Protein AF-Q2SSH0-F1 (afdb_monomer_lite)

Structure (mmCIF, N/CA/C/O backbone):
data_AF-Q2SSH0-F1
#
_entry.id   AF-Q2SSH0-F1
#
loop_
_atom_site.group_PDB
_atom_site.id
_atom_site.type_symbol
_atom_site.label_atom_id
_atom_site.label_alt_id
_atom_site.label_comp_id
_atom_site.label_asym_id
_atom_site.label_entity_id
_atom_site.label_seq_id
_atom_site.pdbx_PDB_ins_code
_atom_site.Cartn_x
_atom_site.Cartn_y
_atom_site.Cartn_z
_atom_site.occupancy
_atom_site.B_iso_or_equiv
_atom_site.auth_seq_id
_atom_site.auth_comp_id
_atom_site.auth_asym_id
_atom_site.auth_atom_id
_atom_site.pdbx_PDB_model_num
ATOM 1 N N . MET A 1 1 ? -18.587 -20.833 45.017 1.00 38.78 1 MET A N 1
ATOM 2 C CA . MET A 1 1 ? -18.597 -20.842 46.497 1.00 38.78 1 MET A CA 1
ATOM 3 C C . MET A 1 1 ? -19.718 -19.930 46.949 1.00 38.78 1 MET A C 1
ATOM 5 O O . MET A 1 1 ? -19.523 -18.734 47.099 1.00 38.78 1 MET A O 1
ATOM 9 N N . ASP A 1 2 ? -20.909 -20.505 47.049 1.00 40.31 2 ASP A N 1
ATOM 10 C CA . ASP A 1 2 ? -22.181 -19.783 47.043 1.00 40.31 2 ASP A CA 1
ATOM 11 C C . ASP A 1 2 ? -22.875 -19.931 48.405 1.00 40.31 2 ASP A C 1
ATOM 13 O O . ASP A 1 2 ? -23.950 -20.500 48.536 1.00 40.31 2 ASP A O 1
ATOM 17 N N . LYS A 1 3 ? -22.176 -19.518 49.471 1.00 41.00 3 LYS A N 1
ATOM 18 C CA . LYS A 1 3 ? -22.684 -19.593 50.856 1.00 41.00 3 LYS A CA 1
ATOM 19 C C . LYS A 1 3 ? -23.309 -18.280 51.342 1.00 41.00 3 LYS A C 1
ATOM 21 O O . LYS A 1 3 ? -23.768 -18.202 52.475 1.00 41.00 3 LYS A O 1
ATOM 26 N N . THR A 1 4 ? -23.331 -17.242 50.507 1.00 43.56 4 THR A N 1
ATOM 27 C CA . THR A 1 4 ? -23.873 -15.919 50.861 1.00 43.56 4 THR A CA 1
ATOM 28 C C . THR A 1 4 ? -25.323 -15.726 50.415 1.00 43.56 4 THR A C 1
ATOM 30 O O . THR A 1 4 ? -26.016 -14.893 50.997 1.00 43.56 4 THR A O 1
ATOM 33 N N . ALA A 1 5 ? -25.809 -16.518 49.451 1.00 43.25 5 ALA A N 1
ATOM 34 C CA . ALA A 1 5 ? -27.192 -16.459 48.977 1.00 43.25 5 ALA A CA 1
ATOM 35 C C . ALA A 1 5 ? -28.209 -17.003 50.003 1.00 43.25 5 ALA A C 1
ATOM 37 O O . ALA A 1 5 ? -29.317 -16.477 50.103 1.00 43.25 5 ALA A O 1
ATOM 38 N N . ASP A 1 6 ? -27.818 -17.977 50.833 1.00 43.16 6 ASP A N 1
ATOM 39 C CA . ASP A 1 6 ? -28.722 -18.602 51.813 1.00 43.16 6 ASP A CA 1
ATOM 40 C C . ASP A 1 6 ? -28.878 -17.815 53.125 1.00 43.16 6 ASP A C 1
ATOM 42 O O . ASP A 1 6 ? -29.886 -17.948 53.819 1.00 43.16 6 ASP A O 1
ATOM 46 N N . TYR A 1 7 ? -27.932 -16.936 53.469 1.00 41.78 7 TYR A N 1
ATOM 47 C CA . TYR A 1 7 ? -27.934 -16.268 54.779 1.00 41.78 7 TYR A CA 1
ATOM 48 C C . TYR A 1 7 ? -28.867 -15.044 54.859 1.00 41.78 7 TYR A C 1
ATOM 50 O O . TYR A 1 7 ? -29.231 -14.598 55.948 1.00 41.78 7 TYR A O 1
ATOM 58 N N . VAL A 1 8 ? -29.273 -14.476 53.718 1.00 45.38 8 VAL A N 1
ATOM 59 C CA . VAL A 1 8 ? -29.945 -13.159 53.674 1.00 45.38 8 VAL A CA 1
ATOM 60 C C . VAL A 1 8 ? -31.473 -13.265 53.572 1.00 45.38 8 VAL A C 1
ATOM 62 O O . VAL A 1 8 ? -32.184 -12.320 53.917 1.00 45.38 8 VAL A O 1
ATOM 65 N N . ASN A 1 9 ? -32.014 -14.431 53.206 1.00 46.53 9 ASN A N 1
ATOM 66 C CA . ASN A 1 9 ? -33.458 -14.609 53.014 1.00 46.53 9 ASN A CA 1
ATOM 67 C C . ASN A 1 9 ? -34.266 -14.862 54.300 1.00 46.53 9 ASN A C 1
ATOM 69 O O . ASN A 1 9 ? -35.495 -14.851 54.250 1.00 46.53 9 ASN A O 1
ATOM 73 N N . GLN A 1 10 ? -33.635 -15.046 55.464 1.00 49.44 10 GLN A N 1
ATOM 74 C CA . GLN A 1 10 ? -34.352 -15.552 56.647 1.00 49.44 10 GLN A CA 1
ATOM 75 C C . GLN A 1 10 ? -34.579 -14.548 57.787 1.00 49.44 10 GLN A C 1
ATOM 77 O O . GLN A 1 10 ? -35.357 -14.832 58.698 1.00 49.44 10 GLN A O 1
ATOM 82 N N . ILE A 1 11 ? -33.972 -13.359 57.772 1.00 49.28 11 ILE A N 1
ATOM 83 C CA . ILE A 1 11 ? -33.859 -12.556 59.007 1.00 49.28 11 ILE A CA 1
ATOM 84 C C . ILE A 1 11 ? -34.987 -11.513 59.225 1.00 49.28 11 ILE A C 1
ATOM 86 O O . ILE A 1 11 ? -35.385 -11.320 60.376 1.00 49.28 11 ILE A O 1
ATOM 90 N N . PRO A 1 12 ? -35.599 -10.866 58.206 1.00 53.53 12 PRO A N 1
ATOM 91 C CA . PRO A 1 12 ? -36.718 -9.952 58.460 1.00 53.53 12 PRO A CA 1
ATOM 92 C C . PRO A 1 12 ? -38.086 -10.654 58.493 1.00 53.53 12 PRO A C 1
ATOM 94 O O . PRO A 1 12 ? -38.951 -10.248 59.267 1.00 53.53 12 PRO A O 1
ATOM 97 N N . TYR A 1 13 ? -38.289 -11.719 57.706 1.00 47.22 13 TYR A N 1
ATOM 98 C CA . TYR A 1 13 ? -39.583 -12.411 57.614 1.00 47.22 13 TYR A CA 1
ATOM 99 C C . TYR A 1 13 ? -39.880 -13.303 58.825 1.00 47.22 13 TYR A C 1
ATOM 101 O O . TYR A 1 13 ? -41.002 -13.274 59.331 1.00 47.22 13 TYR A O 1
ATOM 109 N N . SER A 1 14 ? -38.886 -14.024 59.353 1.00 50.66 14 SER A N 1
ATOM 110 C CA . SER A 1 14 ? -39.044 -14.866 60.552 1.00 50.66 14 SER A CA 1
ATOM 111 C C . SER A 1 14 ? -39.523 -14.056 61.763 1.00 50.66 14 SER A C 1
ATOM 113 O O . SER A 1 14 ? -40.505 -14.415 62.409 1.00 50.66 14 SER A O 1
ATOM 115 N N . LYS A 1 15 ? -38.927 -12.880 61.992 1.00 54.19 15 LYS A N 1
ATOM 116 C CA . LYS A 1 15 ? -39.282 -11.962 63.088 1.00 54.19 15 LYS A CA 1
ATOM 117 C C . LYS A 1 15 ? -40.680 -11.339 62.925 1.00 54.19 15 LYS A C 1
ATOM 119 O O . LYS A 1 15 ? -41.367 -11.031 63.905 1.00 54.19 15 LYS A O 1
ATOM 124 N N . ILE A 1 16 ? -41.139 -11.154 61.684 1.00 53.84 16 ILE A N 1
ATOM 125 C CA . ILE A 1 16 ? -42.512 -10.710 61.377 1.00 53.84 16 ILE A CA 1
ATOM 126 C C . ILE A 1 16 ? -43.515 -11.840 61.657 1.00 53.84 16 ILE A C 1
ATOM 128 O O . ILE A 1 16 ? -44.559 -11.593 62.263 1.00 53.84 16 ILE A O 1
ATOM 132 N N . ILE A 1 17 ? -43.184 -13.079 61.286 1.00 53.19 17 ILE A N 1
ATOM 133 C CA . ILE A 1 17 ? -44.018 -14.262 61.538 1.00 53.19 17 ILE A CA 1
ATOM 134 C C . ILE A 1 17 ? -44.150 -14.517 63.045 1.00 53.19 17 ILE A C 1
ATOM 136 O O . ILE A 1 17 ? -45.268 -14.679 63.536 1.00 53.19 17 ILE A O 1
ATOM 140 N N . GLU A 1 18 ? -43.054 -14.441 63.793 1.00 54.28 18 GLU A N 1
ATOM 141 C CA . GLU A 1 18 ? -43.023 -14.652 65.244 1.00 54.28 18 GLU A CA 1
ATOM 142 C C . GLU A 1 18 ? -43.862 -13.600 65.996 1.00 54.28 18 GLU A C 1
ATOM 144 O O . GLU A 1 18 ? -44.697 -13.926 66.843 1.00 54.28 18 GLU A O 1
ATOM 149 N N . THR A 1 19 ? -43.768 -12.324 65.598 1.00 57.97 19 THR A N 1
ATOM 150 C CA . THR A 1 19 ? -44.621 -11.262 66.168 1.00 57.97 19 THR A CA 1
ATOM 151 C C . THR A 1 19 ? -46.096 -11.386 65.766 1.00 57.97 19 THR A C 1
ATOM 153 O O . THR A 1 19 ? -46.970 -10.932 66.511 1.00 57.97 19 THR A O 1
ATOM 156 N N . SER A 1 20 ? -46.404 -12.034 64.637 1.00 56.44 20 SER A N 1
ATOM 157 C CA . SER A 1 20 ? -47.778 -12.386 64.248 1.00 56.44 20 SER A CA 1
ATOM 158 C C . SER A 1 20 ? -48.336 -13.565 65.060 1.00 56.44 20 SER A C 1
ATOM 160 O O . SER A 1 20 ? -49.528 -13.600 65.367 1.00 56.44 20 SER A O 1
ATOM 162 N N . GLN A 1 21 ? -47.487 -14.513 65.460 1.00 59.59 21 GLN A N 1
ATOM 163 C CA . GLN A 1 21 ? -47.873 -15.646 66.300 1.00 59.59 21 GLN A CA 1
ATOM 164 C C . GLN A 1 21 ? -48.127 -15.198 67.743 1.00 59.59 21 GLN A C 1
ATOM 166 O O . GLN A 1 21 ? -49.206 -15.458 68.273 1.00 59.59 21 GLN A O 1
ATOM 171 N N . GLN A 1 22 ? -47.232 -14.393 68.324 1.00 64.19 22 GLN A N 1
ATOM 172 C CA . GLN A 1 22 ? -47.439 -13.771 69.641 1.00 64.19 22 GLN A CA 1
ATOM 173 C C . GLN A 1 22 ? -48.713 -12.901 69.678 1.00 64.19 22 GLN A C 1
ATOM 175 O O . GLN A 1 22 ? -49.436 -12.850 70.675 1.00 64.19 22 GLN A O 1
ATOM 180 N N . ALA A 1 23 ? -49.042 -12.238 68.566 1.00 56.47 23 ALA A N 1
ATOM 181 C CA . ALA A 1 23 ? -50.295 -11.506 68.390 1.00 56.47 23 ALA A CA 1
ATOM 182 C C . ALA A 1 23 ? -51.530 -12.420 68.370 1.00 56.47 23 ALA A C 1
ATOM 184 O O . ALA A 1 23 ? -52.517 -12.148 69.060 1.00 56.47 23 ALA A O 1
ATOM 185 N N . LYS A 1 24 ? -51.476 -13.521 67.610 1.00 61.97 24 LYS A N 1
ATOM 186 C CA . LYS A 1 24 ? -52.535 -14.542 67.577 1.00 61.97 24 LYS A CA 1
ATOM 187 C C . LYS A 1 24 ? -52.775 -15.133 68.967 1.00 61.97 24 LYS A C 1
ATOM 189 O O . LYS A 1 24 ? -53.931 -15.321 69.348 1.00 61.97 24 LYS A O 1
ATOM 194 N N . GLU A 1 25 ? -51.724 -15.344 69.756 1.00 69.62 25 GLU A N 1
ATOM 195 C CA . GLU A 1 25 ? -51.837 -15.800 71.145 1.00 69.62 25 GLU A CA 1
ATOM 196 C C . GLU A 1 25 ? -52.501 -14.769 72.062 1.00 69.62 25 GLU A C 1
ATOM 198 O O . GLU A 1 25 ? -53.405 -15.124 72.823 1.00 69.62 25 GLU A O 1
ATOM 203 N N . ARG A 1 26 ? -52.149 -13.480 71.950 1.00 65.31 26 ARG A N 1
ATOM 204 C CA . ARG A 1 26 ? -52.832 -12.402 72.692 1.00 65.31 26 ARG A CA 1
ATOM 205 C C . ARG A 1 26 ? -54.318 -12.320 72.335 1.00 65.31 26 ARG A C 1
ATOM 207 O O . ARG A 1 26 ? -55.151 -12.184 73.230 1.00 65.31 26 ARG A O 1
ATOM 214 N N . ILE A 1 27 ? -54.676 -12.490 71.060 1.00 63.44 27 ILE A N 1
ATOM 215 C CA . ILE A 1 27 ? -56.080 -12.566 70.616 1.00 63.44 27 ILE A CA 1
ATOM 216 C C . ILE A 1 27 ? -56.767 -13.813 71.182 1.00 63.44 27 ILE A C 1
ATOM 218 O O . ILE A 1 27 ? -57.914 -13.730 71.618 1.00 63.44 27 ILE A O 1
ATOM 222 N N . LYS A 1 28 ? -56.090 -14.966 71.214 1.00 71.06 28 LYS A N 1
ATOM 223 C CA . LYS A 1 28 ? -56.621 -16.208 71.799 1.00 71.06 28 LYS A CA 1
ATOM 224 C C . LYS A 1 28 ? -56.883 -16.039 73.301 1.00 71.06 28 LYS A C 1
ATOM 226 O O . LYS A 1 28 ? -57.955 -16.419 73.774 1.00 71.06 28 LYS A O 1
ATOM 231 N N . LYS A 1 29 ? -55.967 -15.385 74.024 1.00 71.12 29 LYS A N 1
ATOM 232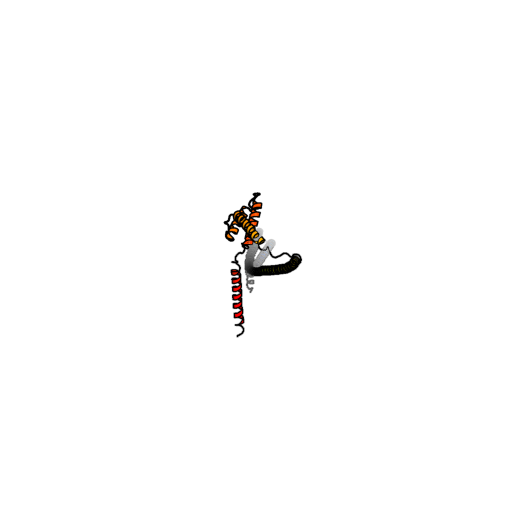 C CA . LYS A 1 29 ? -56.119 -15.023 75.443 1.00 71.12 29 LYS A CA 1
ATOM 233 C C . LYS A 1 29 ? -57.294 -14.064 75.656 1.00 71.12 29 LYS A C 1
ATOM 235 O O . LYS A 1 29 ? -58.122 -14.321 76.524 1.00 71.12 29 LYS A O 1
ATOM 240 N N . HIS A 1 30 ? -57.441 -13.041 74.812 1.00 64.69 30 HIS A N 1
ATOM 241 C CA . HIS A 1 30 ? -58.583 -12.119 74.866 1.00 64.69 30 HIS A CA 1
ATOM 242 C C . HIS A 1 30 ? -59.922 -12.765 74.482 1.00 64.69 30 HIS A C 1
ATOM 244 O O . HIS A 1 30 ? -60.953 -12.447 75.067 1.00 64.69 30 HIS A O 1
ATOM 250 N N . LYS A 1 31 ? -59.944 -13.708 73.531 1.00 68.25 31 LYS A N 1
ATOM 251 C CA . LYS A 1 31 ? -61.148 -14.502 73.231 1.00 68.25 31 LYS A CA 1
ATOM 252 C C . LYS A 1 31 ? -61.552 -15.357 74.432 1.00 68.25 31 LYS A C 1
ATOM 254 O O . LYS A 1 31 ? -62.743 -15.475 74.706 1.00 68.25 31 LYS A O 1
ATOM 259 N N . LYS A 1 32 ? -60.580 -15.925 75.158 1.00 73.06 32 LYS A N 1
ATOM 260 C CA . LYS A 1 32 ? -60.826 -16.690 76.389 1.00 73.06 32 LYS A CA 1
ATOM 261 C C . LYS A 1 32 ? -61.407 -15.803 77.492 1.00 73.06 32 LYS A C 1
ATOM 263 O O . LYS A 1 32 ? -62.420 -16.176 78.069 1.00 73.06 32 LYS A O 1
ATOM 268 N N . THR A 1 33 ? -60.837 -14.623 77.740 1.00 71.81 33 THR A N 1
ATOM 269 C CA . THR A 1 33 ? -61.397 -13.689 78.732 1.00 71.81 33 THR A CA 1
ATOM 270 C C . THR A 1 33 ? -62.785 -13.189 78.333 1.00 71.81 33 THR A C 1
ATOM 272 O O . THR A 1 33 ? -63.661 -13.129 79.185 1.00 71.81 33 THR A O 1
ATOM 275 N N . ASN A 1 34 ? -63.045 -12.943 77.046 1.00 73.00 34 ASN A N 1
ATOM 276 C CA . ASN A 1 34 ? -64.378 -12.555 76.572 1.00 73.00 34 ASN A CA 1
ATOM 277 C C . ASN A 1 34 ? -65.432 -13.660 76.778 1.00 73.00 34 ASN A C 1
ATOM 279 O O . ASN A 1 34 ? -66.569 -13.372 77.134 1.00 73.00 34 ASN A O 1
ATOM 283 N N . ARG A 1 35 ? -65.058 -14.938 76.603 1.00 73.88 35 ARG A N 1
ATOM 284 C CA . ARG A 1 35 ? -65.944 -16.067 76.939 1.00 73.88 35 ARG A CA 1
ATOM 285 C C . ARG A 1 35 ? -66.292 -16.087 78.428 1.00 73.88 35 ARG A C 1
ATOM 287 O O . ARG A 1 35 ? -67.446 -16.320 78.760 1.00 73.88 35 ARG A O 1
ATOM 294 N N . ILE A 1 36 ? -65.318 -15.807 79.296 1.00 75.81 36 ILE A N 1
ATOM 295 C CA . ILE A 1 36 ? -65.527 -15.735 80.750 1.00 75.81 36 ILE A CA 1
ATOM 296 C C . ILE A 1 36 ? -66.464 -14.571 81.100 1.00 75.81 36 ILE A C 1
ATOM 298 O O . ILE A 1 36 ? -67.420 -14.772 81.838 1.00 75.81 36 ILE A O 1
ATOM 302 N N . PHE A 1 37 ? -66.258 -13.383 80.525 1.00 72.81 37 PHE A N 1
ATOM 303 C CA . PHE A 1 37 ? -67.144 -12.233 80.749 1.00 72.81 37 PHE A CA 1
ATOM 304 C C . PHE A 1 37 ? -68.577 -12.482 80.264 1.00 72.81 37 PHE A C 1
ATOM 306 O O . PHE A 1 37 ? -69.519 -12.199 80.999 1.00 72.81 37 PHE A O 1
ATOM 313 N N . ASN A 1 38 ? -68.758 -13.064 79.074 1.00 75.44 38 ASN A N 1
ATOM 314 C CA . ASN A 1 38 ? -70.088 -13.430 78.578 1.00 75.44 38 ASN A CA 1
ATOM 315 C C . ASN A 1 38 ? -70.769 -14.475 79.475 1.00 75.44 38 ASN A C 1
ATOM 317 O O . ASN A 1 38 ? -71.975 -14.401 79.685 1.00 75.44 38 ASN A O 1
ATOM 321 N N . PHE A 1 39 ? -70.007 -15.424 80.025 1.00 79.31 39 PHE A N 1
ATOM 322 C CA . PHE A 1 39 ? -70.529 -16.405 80.974 1.00 79.31 39 PHE A CA 1
ATOM 323 C C . PHE A 1 39 ? -70.968 -15.748 82.290 1.00 79.31 39 PHE A C 1
ATOM 325 O O . PHE A 1 39 ? -72.072 -16.007 82.756 1.00 79.31 39 PHE A O 1
ATOM 332 N N . ILE A 1 40 ? -70.160 -14.840 82.849 1.00 78.19 40 ILE A N 1
ATOM 333 C CA . ILE A 1 40 ? -70.517 -14.069 84.053 1.00 78.19 40 ILE A CA 1
ATOM 334 C C . ILE A 1 40 ? -71.786 -13.242 83.812 1.00 78.19 40 ILE A C 1
ATOM 336 O O . ILE A 1 40 ? -72.677 -13.226 84.657 1.00 78.19 40 ILE A O 1
ATOM 340 N N . PHE A 1 41 ? -71.903 -12.599 82.648 1.00 76.75 41 PHE A N 1
ATOM 341 C CA . PHE A 1 41 ? -73.097 -11.842 82.272 1.00 76.75 41 PHE A CA 1
ATOM 342 C C . PHE A 1 41 ? -74.340 -12.742 82.152 1.00 76.75 41 PHE A C 1
ATOM 344 O O . PHE A 1 41 ? -75.408 -12.399 82.656 1.00 76.75 41 PHE A O 1
ATOM 351 N N . LEU A 1 42 ? -74.201 -13.931 81.557 1.00 81.88 42 LEU A N 1
ATOM 352 C CA . LEU A 1 42 ? -75.282 -14.916 81.457 1.00 81.88 42 LEU A CA 1
ATOM 353 C C . LEU A 1 42 ? -75.729 -15.414 82.842 1.00 81.88 42 LEU A C 1
ATOM 355 O O . LEU A 1 42 ? -76.920 -15.479 83.123 1.00 81.88 42 LEU A O 1
ATOM 359 N N . VAL A 1 43 ? -74.792 -15.703 83.745 1.00 80.44 43 VAL A N 1
ATOM 360 C CA . VAL A 1 43 ? -75.123 -16.103 85.122 1.00 80.44 43 VAL A CA 1
ATOM 361 C C . VAL A 1 43 ? -75.790 -14.952 85.881 1.00 80.44 43 VAL A C 1
ATOM 363 O O . VAL A 1 43 ? -76.798 -15.165 86.549 1.00 80.44 43 VAL A O 1
ATOM 366 N N . SER A 1 44 ? -75.287 -13.723 85.743 1.00 76.69 44 SER A N 1
ATOM 367 C CA . SER A 1 44 ? -75.872 -12.538 86.382 1.00 76.69 44 SER A CA 1
ATOM 368 C C . SER A 1 44 ? -77.304 -12.271 85.909 1.00 76.69 44 SER A C 1
ATOM 370 O O . SER A 1 44 ? -78.171 -11.989 86.734 1.00 76.69 44 SER A O 1
ATOM 372 N N . THR A 1 45 ? -77.576 -12.423 84.610 1.00 79.56 45 THR A N 1
ATOM 373 C CA . THR A 1 45 ? -78.932 -12.284 84.053 1.00 79.56 45 THR A CA 1
ATOM 374 C C . THR A 1 45 ? -79.866 -13.402 84.521 1.00 79.56 45 THR A C 1
ATOM 376 O O . THR A 1 45 ? -81.002 -13.114 84.885 1.00 79.56 45 THR A O 1
ATOM 379 N N . LEU A 1 46 ? -79.398 -14.651 84.620 1.00 83.56 46 LEU A N 1
ATOM 380 C CA . LEU A 1 46 ? -80.187 -15.759 85.179 1.00 83.56 46 LEU A CA 1
ATOM 381 C C . LEU A 1 46 ? -80.530 -15.563 86.663 1.00 83.56 46 LEU A C 1
ATOM 383 O O . LEU A 1 46 ? -81.676 -15.775 87.060 1.00 83.56 46 LEU A O 1
ATOM 387 N N . VAL A 1 47 ? -79.566 -15.129 87.483 1.00 81.75 47 VAL A N 1
ATOM 388 C CA . VAL A 1 47 ? -79.798 -14.810 88.906 1.00 81.75 47 VAL A CA 1
ATOM 389 C C . VAL A 1 47 ? -80.826 -13.690 89.041 1.00 81.75 47 VAL A C 1
ATOM 391 O O . VAL A 1 47 ? -81.702 -13.750 89.900 1.00 81.75 47 VAL A O 1
ATOM 394 N N . TYR A 1 48 ? -80.760 -12.694 88.163 1.00 76.50 48 TYR A N 1
ATOM 395 C CA . TYR A 1 48 ? -81.709 -11.592 88.138 1.00 76.50 48 TYR A CA 1
ATOM 396 C C . TYR A 1 48 ? -83.129 -12.037 87.747 1.00 76.50 48 TYR A C 1
ATOM 398 O O . TYR A 1 48 ? -84.089 -11.700 88.437 1.00 76.50 48 TYR A O 1
ATOM 406 N N . VAL A 1 49 ? -83.271 -12.857 86.700 1.00 80.69 49 VAL A N 1
ATOM 407 C CA . VAL A 1 49 ? -84.562 -13.458 86.315 1.00 80.69 49 VAL A CA 1
ATOM 408 C C . VAL A 1 49 ? -85.130 -14.301 87.461 1.00 80.69 49 VAL A C 1
ATOM 410 O O . VAL A 1 49 ? -86.316 -14.204 87.764 1.00 80.69 49 VAL A O 1
ATOM 413 N N . SER A 1 50 ? -84.282 -15.064 88.155 1.00 79.38 50 SER A N 1
ATOM 414 C CA . SER A 1 50 ? -84.664 -15.821 89.352 1.00 79.38 50 SER A CA 1
ATOM 415 C C . SER A 1 50 ? -85.154 -14.911 90.488 1.00 79.38 50 SER A C 1
ATOM 417 O O . SER A 1 50 ? -86.194 -15.181 91.086 1.00 79.38 50 SER A O 1
ATOM 419 N N . MET A 1 51 ? -84.478 -13.785 90.743 1.00 75.31 51 MET A N 1
ATOM 420 C CA . MET A 1 51 ? -84.909 -12.786 91.732 1.00 75.31 51 MET A CA 1
ATOM 421 C C . MET A 1 51 ? -86.263 -12.157 91.379 1.00 75.31 51 MET A C 1
ATOM 423 O O . MET A 1 51 ? -87.101 -11.988 92.265 1.00 75.31 51 MET A O 1
ATOM 427 N N . ILE A 1 52 ? -86.517 -11.865 90.099 1.00 72.88 52 ILE A N 1
ATOM 428 C CA . ILE A 1 52 ? -87.831 -11.395 89.631 1.00 72.88 52 ILE A CA 1
ATOM 429 C C . ILE A 1 52 ? -88.899 -12.466 89.869 1.00 72.88 52 ILE A C 1
ATOM 431 O O . ILE A 1 52 ? -89.948 -12.167 90.436 1.00 72.88 52 ILE A O 1
ATOM 435 N N . LEU A 1 53 ? -88.634 -13.717 89.485 1.00 77.69 53 LEU A N 1
ATOM 436 C CA . LEU A 1 53 ? -89.570 -14.829 89.679 1.00 77.69 53 LEU A CA 1
ATOM 437 C C . LEU A 1 53 ? -89.887 -15.053 91.164 1.00 77.69 53 LEU A C 1
ATOM 439 O O . LEU A 1 53 ? -91.048 -15.238 91.521 1.00 77.69 53 LEU A O 1
ATOM 443 N N . LEU A 1 54 ? -88.884 -14.962 92.042 1.00 74.06 54 LEU A N 1
ATOM 444 C CA . LEU A 1 54 ? -89.061 -15.027 93.496 1.00 74.06 54 LEU A CA 1
ATOM 445 C C . LEU A 1 54 ? -89.881 -13.847 94.032 1.00 74.06 54 LEU A C 1
ATOM 447 O O . LEU A 1 54 ? -90.725 -14.042 94.909 1.00 74.06 54 LEU A O 1
ATOM 451 N N . SER A 1 55 ? -89.670 -12.642 93.495 1.00 65.56 55 SER A N 1
ATOM 452 C CA . SER A 1 55 ? -90.455 -11.455 93.847 1.00 65.56 55 SER A CA 1
ATOM 453 C C . SER A 1 55 ? -91.922 -11.583 93.422 1.00 65.56 55 SER A C 1
ATOM 455 O O . SER A 1 55 ? -92.790 -11.112 94.152 1.00 65.56 55 SER A O 1
ATOM 457 N N . ILE A 1 56 ? -92.207 -12.238 92.291 1.00 68.81 56 ILE A N 1
ATOM 458 C CA . ILE A 1 56 ? -93.575 -12.524 91.826 1.00 68.81 56 ILE A CA 1
ATOM 459 C C . ILE A 1 56 ? -94.216 -13.643 92.665 1.00 68.81 56 ILE A C 1
ATOM 461 O O . ILE A 1 56 ? -95.385 -13.548 93.028 1.00 68.81 56 ILE A O 1
ATOM 465 N N . TYR A 1 57 ? -93.462 -14.692 93.010 1.00 68.69 57 TYR A N 1
ATOM 466 C CA . TYR A 1 57 ? -93.981 -15.871 93.716 1.00 68.69 57 TYR A CA 1
ATOM 467 C C . TYR A 1 57 ? -94.317 -15.603 95.193 1.00 68.69 57 TYR A C 1
ATOM 469 O O . TYR A 1 57 ? -95.268 -16.166 95.735 1.00 68.69 57 TYR A O 1
ATOM 477 N N . LYS A 1 58 ? -93.573 -14.721 95.874 1.00 60.44 58 LYS A N 1
ATOM 478 C CA . LYS A 1 58 ? -93.751 -14.439 97.311 1.00 60.44 58 LYS A CA 1
ATOM 479 C C . LYS A 1 58 ? -94.832 -13.376 97.585 1.00 60.44 58 LYS A C 1
ATOM 481 O O . LYS A 1 58 ? -94.630 -12.463 98.383 1.00 60.44 58 LYS A O 1
ATOM 486 N N . PHE A 1 59 ? -95.992 -13.500 96.937 1.00 53.81 59 PHE A N 1
ATOM 487 C CA . PHE A 1 59 ? -97.043 -12.471 96.914 1.00 53.81 59 PHE A CA 1
ATOM 488 C C . PHE A 1 59 ? -97.955 -12.421 98.159 1.00 53.81 59 PHE A C 1
ATOM 490 O O . PHE A 1 59 ? -98.880 -11.620 98.200 1.00 53.81 59 PHE A O 1
ATOM 497 N N . SER A 1 60 ? -97.737 -13.232 99.203 1.00 54.78 60 SER A N 1
ATOM 498 C CA . SER A 1 60 ? -98.745 -13.350 100.274 1.00 54.78 60 SER A CA 1
ATOM 499 C C . SER A 1 60 ? -98.518 -12.537 101.560 1.00 54.78 60 SER A C 1
ATOM 501 O O . SER A 1 60 ? -99.461 -12.466 102.344 1.00 54.78 60 SER A O 1
ATOM 503 N N . LYS A 1 61 ? -97.346 -11.918 101.833 1.00 56.38 61 LYS A N 1
ATOM 504 C CA . LYS A 1 61 ? -97.076 -11.339 103.184 1.00 56.38 61 LYS A CA 1
ATOM 505 C C . LYS A 1 61 ? -96.157 -10.097 103.325 1.00 56.38 61 LYS A C 1
ATOM 507 O O . LYS A 1 61 ? -95.787 -9.783 104.452 1.00 56.38 61 LYS A O 1
ATOM 512 N N . ILE A 1 62 ? -95.760 -9.374 102.269 1.00 60.53 62 ILE A N 1
ATOM 513 C CA . ILE A 1 62 ? -94.797 -8.241 102.384 1.00 60.53 62 ILE A CA 1
ATOM 514 C C . ILE A 1 62 ? -95.381 -6.926 101.819 1.00 60.53 62 ILE A C 1
ATOM 516 O O . ILE A 1 62 ? -96.067 -6.949 100.802 1.00 60.53 62 ILE A O 1
ATOM 520 N N . ASN A 1 63 ? -95.095 -5.783 102.469 1.00 67.00 63 ASN A N 1
ATOM 521 C CA . ASN A 1 63 ? -95.595 -4.434 102.137 1.00 67.00 63 ASN A CA 1
ATOM 522 C C . ASN A 1 63 ? -95.345 -4.028 100.664 1.00 67.00 63 ASN A C 1
ATOM 524 O O . ASN A 1 63 ? -94.200 -3.968 100.218 1.00 67.00 63 ASN A O 1
ATOM 528 N N . PHE A 1 64 ? -96.413 -3.657 99.944 1.00 70.00 64 PHE A N 1
ATOM 529 C CA . PHE A 1 64 ? -96.447 -3.262 98.520 1.00 70.00 64 PHE A CA 1
ATOM 530 C C . PHE A 1 64 ? -95.359 -2.253 98.099 1.00 70.00 64 PHE A C 1
ATOM 532 O O . PHE A 1 64 ? -94.750 -2.393 97.039 1.00 70.00 64 PHE A O 1
ATOM 539 N N . VAL A 1 65 ? -95.060 -1.275 98.961 1.00 72.31 65 VAL A N 1
ATOM 540 C CA . VAL A 1 65 ? -94.058 -0.226 98.705 1.00 72.31 65 VAL A CA 1
ATOM 541 C C . VAL A 1 65 ? -92.642 -0.801 98.552 1.00 72.31 65 VAL A C 1
ATOM 543 O O . VAL A 1 65 ? -91.917 -0.389 97.650 1.00 72.31 65 VAL A O 1
ATOM 546 N N . ASN A 1 66 ? -92.263 -1.800 99.358 1.00 73.62 66 ASN A N 1
ATOM 547 C CA . ASN A 1 66 ? -90.934 -2.421 99.281 1.00 73.62 66 ASN A CA 1
ATOM 548 C C . ASN A 1 66 ? -90.735 -3.229 97.989 1.00 73.62 66 ASN A C 1
ATOM 550 O O . ASN A 1 66 ? -89.617 -3.361 97.502 1.00 73.62 66 ASN A O 1
ATOM 554 N N . ASN A 1 67 ? -91.810 -3.749 97.399 1.00 71.25 67 ASN A N 1
ATOM 555 C CA . ASN A 1 67 ? -91.718 -4.514 96.157 1.00 71.25 67 ASN A CA 1
ATOM 556 C C . ASN A 1 67 ? -91.496 -3.597 94.948 1.00 71.25 67 ASN A C 1
ATOM 558 O O . ASN A 1 67 ? -90.686 -3.913 94.077 1.00 71.25 67 ASN A O 1
ATOM 562 N N . ILE A 1 68 ? -92.160 -2.436 94.913 1.00 75.94 68 ILE A N 1
ATOM 563 C CA . ILE A 1 68 ? -91.957 -1.435 93.856 1.00 75.94 68 ILE A CA 1
ATOM 564 C C . ILE A 1 68 ? -90.535 -0.868 93.919 1.00 75.94 68 ILE A C 1
ATOM 566 O O . ILE A 1 68 ? -89.884 -0.720 92.880 1.00 75.94 68 ILE A O 1
ATOM 570 N N . THR A 1 69 ? -90.010 -0.594 95.118 1.00 80.06 69 THR A N 1
ATOM 571 C CA . THR A 1 69 ? -88.634 -0.099 95.269 1.00 80.06 69 THR A CA 1
ATOM 572 C C . THR A 1 69 ? -87.609 -1.146 94.839 1.00 80.06 69 THR A C 1
ATOM 574 O O . THR A 1 69 ? -86.699 -0.813 94.087 1.00 80.06 69 THR A O 1
ATOM 577 N N . ILE A 1 70 ? -87.785 -2.423 95.200 1.00 77.75 70 ILE A N 1
ATOM 578 C CA . ILE A 1 70 ? -86.910 -3.509 94.726 1.00 77.75 70 ILE A CA 1
ATOM 579 C C . ILE A 1 70 ? -86.989 -3.652 93.201 1.00 77.75 70 ILE A C 1
ATOM 581 O O . ILE A 1 70 ? -85.948 -3.710 92.551 1.00 77.75 70 ILE A O 1
ATOM 585 N N . ALA A 1 71 ? -88.185 -3.653 92.607 1.00 76.56 71 ALA A N 1
ATOM 586 C CA . ALA A 1 71 ? -88.354 -3.785 91.159 1.00 76.56 71 ALA A CA 1
ATOM 587 C C . ALA A 1 71 ? -87.686 -2.632 90.388 1.00 76.56 71 ALA A C 1
ATOM 589 O O . ALA A 1 71 ? -86.949 -2.873 89.430 1.00 76.56 71 ALA A O 1
ATOM 590 N N . THR A 1 72 ? -87.868 -1.390 90.839 1.00 81.88 72 THR A N 1
ATOM 591 C CA . THR A 1 72 ? -87.244 -0.206 90.223 1.00 81.88 72 THR A CA 1
ATOM 592 C C . THR A 1 72 ? -85.720 -0.203 90.384 1.00 81.88 72 THR A C 1
ATOM 594 O O . THR A 1 72 ? -85.018 -0.011 89.392 1.00 81.88 72 THR A O 1
ATOM 597 N N . LEU A 1 73 ? -85.185 -0.522 91.570 1.00 81.88 73 LEU A N 1
ATOM 598 C CA . LEU A 1 73 ? -83.739 -0.708 91.787 1.00 81.88 73 LEU A CA 1
ATOM 599 C C . LEU A 1 73 ? -83.161 -1.812 90.898 1.00 81.88 73 LEU A C 1
ATOM 601 O O . LEU A 1 73 ? -82.081 -1.657 90.329 1.00 81.88 73 LEU A O 1
ATOM 605 N N . SER A 1 74 ? -83.892 -2.914 90.750 1.00 79.50 74 SER A N 1
ATOM 606 C CA . SER A 1 74 ? -83.488 -4.047 89.924 1.00 79.50 74 SER A CA 1
ATOM 607 C C . SER A 1 74 ? -83.380 -3.634 88.444 1.00 79.50 74 SER A C 1
ATOM 609 O O . SER A 1 74 ? -82.389 -3.948 87.785 1.00 79.50 74 SER A O 1
ATOM 611 N N . TYR A 1 75 ? -84.346 -2.861 87.939 1.00 81.25 75 TYR A N 1
ATOM 612 C CA . TYR A 1 75 ? -84.365 -2.393 86.553 1.00 81.25 75 TYR A CA 1
ATOM 613 C C . TYR A 1 75 ? -83.252 -1.373 86.287 1.00 81.25 75 TYR A C 1
ATOM 615 O O . TYR A 1 75 ? -82.567 -1.448 85.266 1.00 81.25 75 TYR A O 1
ATOM 623 N N . VAL A 1 76 ? -83.008 -0.464 87.240 1.00 86.25 76 VAL A N 1
ATOM 624 C CA . VAL A 1 76 ? -81.885 0.485 87.190 1.00 86.25 76 VAL A CA 1
ATOM 625 C C . VAL A 1 76 ? -80.546 -0.258 87.163 1.00 86.25 76 VAL A C 1
ATOM 627 O O . VAL A 1 76 ? -79.678 0.084 86.361 1.00 86.25 76 VAL A O 1
ATOM 630 N N . LEU A 1 77 ? -80.385 -1.317 87.962 1.00 81.75 77 LEU A N 1
ATOM 631 C CA . LEU A 1 77 ? -79.175 -2.143 87.961 1.00 81.75 77 LEU A CA 1
ATOM 632 C C . LEU A 1 77 ? -78.944 -2.813 86.596 1.00 81.75 77 LEU A C 1
ATOM 634 O O . LEU A 1 77 ? -77.826 -2.793 86.084 1.00 81.75 77 LEU A O 1
ATOM 638 N N . VAL A 1 78 ? -79.989 -3.364 85.973 1.00 81.25 78 VAL A N 1
ATOM 639 C CA . VAL A 1 78 ? -79.884 -3.972 84.636 1.00 81.25 78 VAL A CA 1
ATOM 640 C C . VAL A 1 78 ? -79.557 -2.932 83.573 1.00 81.25 78 VAL A C 1
ATOM 642 O O . VAL A 1 78 ? -78.673 -3.167 82.752 1.00 81.25 78 VAL A O 1
ATOM 645 N N . ALA A 1 79 ? -80.195 -1.762 83.609 1.00 80.50 79 ALA A N 1
ATOM 646 C CA . ALA A 1 79 ? -79.888 -0.672 82.688 1.00 80.50 79 ALA A CA 1
ATOM 647 C C . ALA A 1 79 ? -78.418 -0.215 82.817 1.00 80.50 79 ALA A C 1
ATOM 649 O O . ALA A 1 79 ? -77.733 0.002 81.810 1.00 80.50 79 ALA A O 1
ATOM 650 N N . LEU A 1 80 ? -77.888 -0.153 84.044 1.00 86.12 80 LEU A N 1
ATOM 651 C CA . LEU A 1 80 ? -76.475 0.135 84.301 1.00 86.12 80 LEU A CA 1
ATOM 652 C C . LEU A 1 80 ? -75.556 -0.980 83.779 1.00 86.12 80 LEU A C 1
ATOM 654 O O . LEU A 1 80 ? -74.573 -0.688 83.101 1.00 86.12 80 LEU A O 1
ATOM 658 N N . LEU A 1 81 ? -75.885 -2.253 84.002 1.00 80.44 81 LEU A N 1
ATOM 659 C CA . LEU A 1 81 ? -75.092 -3.380 83.494 1.00 80.44 81 LEU A CA 1
ATOM 660 C C . LEU A 1 81 ? -75.096 -3.452 81.958 1.00 80.44 81 LEU A C 1
ATOM 662 O O . LEU A 1 81 ? -74.048 -3.679 81.351 1.00 80.44 81 LEU A O 1
ATOM 666 N N . CYS A 1 82 ? -76.239 -3.206 81.316 1.00 79.19 82 CYS A N 1
ATOM 667 C CA . CYS A 1 82 ? -76.358 -3.155 79.859 1.00 79.19 82 CYS A CA 1
ATOM 668 C C . CYS A 1 82 ? -75.569 -1.985 79.258 1.00 79.19 82 CYS A C 1
ATOM 670 O O . CYS A 1 82 ? -74.876 -2.172 78.255 1.00 79.19 82 CYS A O 1
ATOM 672 N N . SER A 1 83 ? -75.615 -0.799 79.873 1.00 82.50 83 SER A N 1
ATOM 673 C CA . SER A 1 83 ? -74.831 0.355 79.407 1.00 82.50 83 SER A CA 1
ATOM 674 C C . SER A 1 83 ? -73.321 0.132 79.572 1.00 82.50 83 SER A C 1
ATOM 676 O O . SER A 1 83 ? -72.561 0.380 78.632 1.00 82.50 83 SER A O 1
ATOM 678 N N . PHE A 1 84 ? -72.879 -0.450 80.694 1.00 83.56 84 PHE A N 1
ATOM 679 C CA . PHE A 1 84 ? -71.487 -0.872 80.886 1.00 83.56 84 PHE A CA 1
ATOM 680 C C . PHE A 1 84 ? -71.046 -1.915 79.850 1.00 83.56 84 PHE A C 1
ATOM 682 O O . PHE A 1 84 ? -69.956 -1.796 79.280 1.00 83.56 84 PHE A O 1
ATOM 689 N N . TYR A 1 85 ? -71.890 -2.910 79.559 1.00 82.69 85 TYR A N 1
ATOM 690 C CA . TYR A 1 85 ? -71.606 -3.925 78.542 1.00 82.69 85 TYR A CA 1
ATOM 691 C C . TYR A 1 85 ? -71.478 -3.314 77.140 1.00 82.69 85 TYR A C 1
ATOM 693 O O . TYR A 1 85 ? -70.557 -3.655 76.394 1.00 82.69 85 TYR A O 1
ATOM 701 N N . PHE A 1 86 ? -72.346 -2.362 76.790 1.00 82.44 86 PHE A N 1
ATOM 702 C CA . PHE A 1 86 ? -72.290 -1.664 75.506 1.00 82.44 86 PHE A CA 1
ATOM 703 C C . PHE A 1 86 ? -70.996 -0.850 75.345 1.00 82.44 86 PHE A C 1
ATOM 705 O O . PHE A 1 86 ? -70.310 -0.976 74.327 1.00 82.44 86 PHE A O 1
ATOM 712 N N . ILE A 1 87 ? -70.603 -0.081 76.368 1.00 81.62 87 ILE A N 1
ATOM 713 C CA . ILE A 1 87 ? -69.343 0.685 76.375 1.00 81.62 87 ILE A CA 1
ATOM 714 C C . ILE A 1 87 ? -68.136 -0.256 76.239 1.00 81.62 87 ILE A C 1
ATOM 716 O O . ILE A 1 87 ? -67.218 0.005 75.452 1.00 81.62 87 ILE A O 1
ATOM 720 N N . TYR A 1 88 ? -68.147 -1.383 76.955 1.00 84.19 88 TYR A N 1
ATOM 721 C CA . TYR A 1 88 ? -67.117 -2.415 76.840 1.00 84.19 88 TYR A CA 1
ATOM 722 C C . TYR A 1 88 ? -67.027 -2.979 75.413 1.00 84.19 88 TYR A C 1
ATOM 724 O O . TYR A 1 88 ? -65.933 -3.074 74.845 1.00 84.19 88 TYR A O 1
ATOM 732 N N . TYR A 1 89 ? -68.168 -3.302 74.799 1.00 78.75 89 TYR A N 1
ATOM 733 C CA . TYR A 1 89 ? -68.228 -3.874 73.455 1.00 78.75 89 TYR A CA 1
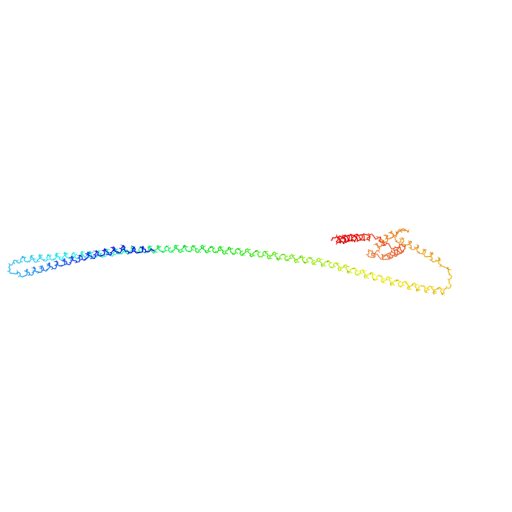ATOM 734 C C . TYR A 1 89 ? -67.708 -2.906 72.382 1.00 78.75 89 TYR A C 1
ATOM 736 O O . TYR A 1 89 ? -66.899 -3.294 71.532 1.00 78.75 89 TYR A O 1
ATOM 744 N N . GLN A 1 90 ? -68.088 -1.627 72.460 1.00 77.94 90 GLN A N 1
ATOM 745 C CA . GLN A 1 90 ? -67.590 -0.585 71.555 1.00 77.94 90 GLN A CA 1
ATOM 746 C C . GLN A 1 90 ? -66.066 -0.422 71.661 1.00 77.94 90 GLN A C 1
ATOM 748 O O . GLN A 1 90 ? -65.356 -0.426 70.649 1.00 77.94 90 GLN A O 1
ATOM 753 N N . LYS A 1 91 ? -65.526 -0.387 72.888 1.00 80.31 91 LYS A N 1
ATOM 754 C CA . LYS A 1 91 ? -64.075 -0.301 73.125 1.00 80.31 91 LYS A CA 1
ATOM 755 C C . LYS A 1 91 ? -63.328 -1.509 72.544 1.00 80.31 91 LYS A C 1
ATOM 757 O O . LYS A 1 91 ? -62.247 -1.356 71.975 1.00 80.31 91 LYS A O 1
ATOM 762 N N . MET A 1 92 ? -63.925 -2.699 72.603 1.00 73.44 92 MET A N 1
ATOM 763 C CA . MET A 1 92 ? -63.363 -3.922 72.019 1.00 73.44 92 MET A CA 1
ATOM 764 C C . MET A 1 92 ? -63.318 -3.904 70.487 1.00 73.44 92 MET A C 1
ATOM 766 O O . MET A 1 92 ? -62.339 -4.377 69.899 1.00 73.44 92 MET A O 1
ATOM 770 N N . ILE A 1 93 ? -64.338 -3.354 69.822 1.00 72.75 93 ILE A N 1
ATOM 771 C CA . ILE A 1 93 ? -64.322 -3.170 68.362 1.00 72.75 93 ILE A CA 1
ATOM 772 C C . ILE A 1 93 ? -63.200 -2.209 67.966 1.00 72.75 93 ILE A C 1
ATOM 774 O O . ILE A 1 93 ? -62.438 -2.508 67.042 1.00 72.75 93 ILE A O 1
ATOM 778 N N . GLN A 1 94 ? -63.051 -1.099 68.693 1.00 75.50 94 GLN A N 1
ATOM 779 C CA . GLN A 1 94 ? -62.022 -0.103 68.402 1.00 75.50 94 GLN A CA 1
ATOM 780 C C . GLN A 1 94 ? -60.605 -0.674 68.547 1.00 75.50 94 GLN A C 1
ATOM 782 O O . GLN A 1 94 ? -59.760 -0.473 67.674 1.00 75.50 94 GLN A O 1
ATOM 787 N N . ILE A 1 95 ? -60.357 -1.467 69.594 1.00 73.19 95 ILE A N 1
ATOM 788 C CA . ILE A 1 95 ? -59.073 -2.157 69.785 1.00 73.19 95 ILE A CA 1
ATOM 789 C C . ILE A 1 95 ? -58.790 -3.111 68.617 1.00 73.19 95 ILE A C 1
ATOM 791 O O . ILE A 1 95 ? -57.675 -3.116 68.097 1.00 73.19 95 ILE A O 1
ATOM 795 N N . LYS A 1 96 ? -59.784 -3.883 68.155 1.00 71.38 96 LYS A N 1
ATOM 796 C CA . LYS A 1 96 ? -59.613 -4.786 67.002 1.00 71.38 96 LYS A CA 1
ATOM 797 C C . LYS A 1 96 ? -59.287 -4.030 65.714 1.00 71.38 96 LYS A C 1
ATOM 799 O O . LYS A 1 96 ? -58.386 -4.458 64.998 1.00 71.38 96 LYS A O 1
ATOM 804 N N . LYS A 1 97 ? -59.980 -2.920 65.431 1.00 71.75 97 LYS A N 1
ATOM 805 C CA . LYS A 1 97 ? -59.723 -2.089 64.240 1.00 71.75 97 LYS A CA 1
ATOM 806 C C . LYS A 1 97 ? -58.302 -1.523 64.252 1.00 71.75 97 LYS A C 1
ATOM 808 O O . LYS A 1 97 ? -57.555 -1.752 63.303 1.00 71.75 97 LYS A O 1
ATOM 813 N N . ASN A 1 98 ? -57.898 -0.893 65.356 1.00 72.62 98 ASN A N 1
ATOM 814 C CA . ASN A 1 98 ? -56.551 -0.332 65.511 1.00 72.62 98 ASN A CA 1
ATOM 815 C C . ASN A 1 98 ? -55.464 -1.412 65.395 1.00 72.62 98 ASN A C 1
ATOM 817 O O . ASN A 1 98 ? -54.406 -1.175 64.814 1.00 72.62 98 ASN A O 1
ATOM 821 N N . PHE A 1 99 ? -55.733 -2.614 65.910 1.00 71.69 99 PHE A N 1
ATOM 822 C CA . PHE A 1 99 ? -54.819 -3.746 65.811 1.00 71.69 99 PHE A CA 1
ATOM 823 C C . PHE A 1 99 ? -54.647 -4.212 64.362 1.00 71.69 99 PHE A C 1
ATOM 825 O O . PHE A 1 99 ? -53.521 -4.298 63.881 1.00 71.69 99 PHE A O 1
ATOM 832 N N . ILE A 1 100 ? -55.742 -4.456 63.637 1.00 68.00 100 ILE A N 1
ATOM 833 C CA . ILE A 1 100 ? -55.690 -4.868 62.223 1.00 68.00 100 ILE A CA 1
ATOM 834 C C . ILE A 1 100 ? -54.930 -3.824 61.392 1.00 68.00 100 ILE A C 1
ATOM 836 O O . ILE A 1 100 ? -54.023 -4.172 60.634 1.00 68.00 100 ILE A O 1
ATOM 840 N N . GLN A 1 101 ? -55.229 -2.540 61.602 1.00 71.56 101 GLN A N 1
ATOM 841 C CA . GLN A 1 101 ? -54.582 -1.447 60.882 1.00 71.56 101 GLN A CA 1
ATOM 842 C C . GLN A 1 101 ? -53.078 -1.356 61.183 1.00 71.56 101 GLN A C 1
ATOM 844 O O . GLN A 1 101 ? -52.277 -1.250 60.254 1.00 71.56 101 GLN A O 1
ATOM 849 N N . PHE A 1 102 ? -52.662 -1.472 62.448 1.00 72.25 102 PHE A N 1
ATOM 850 C CA . PHE A 1 102 ? -51.245 -1.451 62.829 1.00 72.25 102 PHE A CA 1
ATOM 851 C C . PHE A 1 102 ? -50.440 -2.575 62.161 1.00 72.25 102 PHE A C 1
ATOM 853 O O . PHE A 1 102 ? -49.348 -2.326 61.643 1.00 72.25 102 PHE A O 1
ATOM 860 N N . TYR A 1 103 ? -50.974 -3.800 62.137 1.00 67.38 103 TYR A N 1
ATOM 861 C CA . TYR A 1 103 ? -50.284 -4.939 61.523 1.00 67.38 103 TYR A CA 1
ATOM 862 C C . TYR A 1 103 ? -50.233 -4.834 59.999 1.00 67.38 103 TYR A C 1
ATOM 864 O O . TYR A 1 103 ? -49.163 -5.071 59.438 1.00 67.38 103 TYR A O 1
ATOM 872 N N . SER A 1 104 ? -51.315 -4.386 59.351 1.00 68.56 104 SER A N 1
ATOM 873 C CA . SER A 1 104 ? -51.311 -4.131 57.901 1.00 68.56 104 SER A CA 1
ATOM 874 C C . SER A 1 104 ? -50.260 -3.080 57.515 1.00 68.56 104 SER A C 1
ATOM 876 O O . SER A 1 104 ? -49.440 -3.315 56.631 1.00 68.56 104 SER A O 1
ATOM 878 N N . ASN A 1 105 ? -50.166 -1.980 58.271 1.00 73.06 105 ASN A N 1
ATOM 879 C CA . ASN A 1 105 ? -49.171 -0.930 58.046 1.00 73.06 105 ASN A CA 1
ATOM 880 C C . ASN A 1 105 ? -47.736 -1.409 58.306 1.00 73.06 105 ASN A C 1
ATOM 882 O O . ASN A 1 105 ? -46.799 -0.971 57.635 1.00 73.06 105 ASN A O 1
ATOM 886 N N . LYS A 1 106 ? -47.527 -2.292 59.289 1.00 78.06 106 LYS A N 1
ATOM 887 C CA . LYS A 1 106 ? -46.204 -2.861 59.581 1.00 78.06 106 LYS A CA 1
ATOM 888 C C . LYS A 1 106 ? -45.753 -3.828 58.483 1.00 78.06 106 LYS A C 1
ATOM 890 O O . LYS A 1 106 ? -44.581 -3.783 58.112 1.00 78.06 106 LYS A O 1
ATOM 895 N N . GLN A 1 107 ? -46.663 -4.653 57.960 1.00 74.19 107 GLN A N 1
ATOM 896 C CA . GLN A 1 107 ? -46.404 -5.537 56.819 1.00 74.19 107 GLN A CA 1
ATOM 897 C C . GLN A 1 107 ? -46.099 -4.730 55.554 1.00 74.19 107 GLN A C 1
ATOM 899 O O . GLN A 1 107 ? -45.023 -4.906 54.988 1.00 74.19 107 GLN A O 1
ATOM 904 N N . ALA A 1 108 ? -46.929 -3.738 55.217 1.00 65.44 108 ALA A N 1
ATOM 905 C CA . ALA A 1 108 ? -46.701 -2.858 54.068 1.00 65.44 108 ALA A CA 1
ATOM 906 C C . ALA A 1 108 ? -45.339 -2.135 54.135 1.00 65.44 108 ALA A C 1
ATOM 908 O O . ALA A 1 108 ? -44.618 -2.033 53.145 1.00 65.44 108 ALA A O 1
ATOM 909 N N . LYS A 1 109 ? -44.917 -1.678 55.327 1.00 73.94 109 LYS A N 1
ATOM 910 C CA . LYS A 1 109 ? -43.580 -1.082 55.522 1.00 73.94 109 LYS A CA 1
ATOM 911 C C . LYS A 1 109 ? -42.437 -2.082 55.322 1.00 73.94 109 LYS A C 1
ATOM 913 O O . LYS A 1 109 ? -41.357 -1.673 54.894 1.00 73.94 109 LYS A O 1
ATOM 918 N N . ALA A 1 110 ? -42.628 -3.350 55.681 1.00 76.38 110 ALA A N 1
ATOM 919 C CA . ALA A 1 110 ? -41.622 -4.391 55.488 1.00 76.38 110 ALA A CA 1
ATOM 920 C C . ALA A 1 110 ? -41.503 -4.784 54.009 1.00 76.38 110 ALA A C 1
ATOM 922 O O . ALA A 1 110 ? -40.387 -4.850 53.496 1.00 76.38 110 ALA A O 1
ATOM 923 N N . GLU A 1 111 ? -42.634 -4.946 53.320 1.00 73.81 111 GLU A N 1
ATOM 924 C CA . GLU A 1 111 ? -42.701 -5.214 51.879 1.00 73.81 111 GLU A CA 1
ATOM 925 C C . GLU A 1 111 ? -42.049 -4.087 51.075 1.00 73.81 111 GLU A C 1
ATOM 927 O O . GLU A 1 111 ? -41.137 -4.349 50.295 1.00 73.81 111 GLU A O 1
ATOM 932 N N . LEU A 1 112 ? -42.380 -2.823 51.368 1.00 75.75 112 LEU A N 1
ATOM 933 C CA . LEU A 1 112 ? -41.753 -1.663 50.723 1.00 75.75 112 LEU A CA 1
ATOM 934 C C . LEU A 1 112 ? -40.227 -1.633 50.932 1.00 75.75 112 LEU A C 1
ATOM 936 O O . LEU A 1 112 ? -39.469 -1.267 50.033 1.00 75.75 112 LEU A O 1
ATOM 940 N N . LYS A 1 113 ? -39.740 -1.987 52.131 1.00 80.81 113 LYS A N 1
ATOM 941 C CA . LYS A 1 113 ? -38.293 -2.067 52.402 1.00 80.81 113 LYS A CA 1
ATOM 942 C C . LYS A 1 113 ? -37.633 -3.191 51.607 1.00 80.81 113 LYS A C 1
ATOM 944 O O . LYS A 1 113 ? -36.536 -2.984 51.090 1.00 80.81 113 LYS A O 1
ATOM 949 N N . PHE A 1 114 ? -38.285 -4.347 51.512 1.00 78.69 114 PHE A N 1
ATOM 950 C CA . PHE A 1 114 ? -37.801 -5.481 50.732 1.00 78.69 114 PHE A CA 1
ATOM 951 C C . PHE A 1 114 ? -37.755 -5.147 49.239 1.00 78.69 114 PHE A C 1
ATOM 953 O O . PHE A 1 114 ? -36.724 -5.349 48.604 1.00 78.69 114 PHE A O 1
ATOM 960 N N . GLU A 1 115 ? -38.808 -4.539 48.698 1.00 76.81 115 GLU A N 1
ATOM 961 C CA . GLU A 1 115 ? -38.873 -4.110 47.302 1.00 76.81 115 GLU A CA 1
ATOM 962 C C . GLU A 1 115 ? -37.794 -3.069 46.975 1.00 76.81 115 GLU A C 1
ATOM 964 O O . GLU A 1 115 ? -37.077 -3.207 45.984 1.00 76.81 115 GLU A O 1
ATOM 969 N N . LYS A 1 116 ? -37.577 -2.081 47.858 1.00 83.12 116 LYS A N 1
ATOM 970 C CA . LYS A 1 116 ? -36.466 -1.118 47.733 1.00 83.12 116 LYS A CA 1
ATOM 971 C C . LYS A 1 116 ? -35.091 -1.785 47.767 1.00 83.12 116 LYS A C 1
ATOM 973 O O . LYS A 1 116 ? -34.160 -1.303 47.127 1.00 83.12 116 LYS A O 1
ATOM 978 N N . HIS A 1 117 ? -34.926 -2.849 48.546 1.00 82.06 117 HIS A N 1
ATOM 979 C CA . HIS A 1 117 ? -33.672 -3.596 48.582 1.00 82.06 117 HIS A CA 1
ATOM 980 C C . HIS A 1 117 ? -33.474 -4.401 47.291 1.00 82.06 117 HIS A C 1
ATOM 982 O O . HIS A 1 117 ? -32.407 -4.339 46.684 1.00 82.06 117 HIS A O 1
ATOM 988 N N . GLN A 1 118 ? -34.520 -5.086 46.827 1.00 81.19 118 GLN A N 1
ATOM 989 C CA . GLN A 1 118 ? -34.520 -5.825 45.565 1.00 81.19 118 GLN A CA 1
ATOM 990 C C . GLN A 1 118 ? -34.251 -4.911 44.365 1.00 81.19 118 GLN A C 1
ATOM 992 O O . GLN A 1 118 ? -33.438 -5.247 43.506 1.00 81.19 118 GLN A O 1
ATOM 997 N N . SER A 1 119 ? -34.862 -3.724 44.318 1.00 78.94 119 SER A N 1
ATOM 998 C CA . SER A 1 119 ? -34.607 -2.758 43.247 1.00 78.94 119 SER A CA 1
ATOM 999 C C . SER A 1 119 ? -33.159 -2.266 43.259 1.00 78.94 119 SER A C 1
ATOM 1001 O O . SER A 1 119 ? -32.526 -2.233 42.208 1.00 78.94 119 SER A O 1
ATOM 1003 N N . LYS A 1 120 ? -32.578 -1.988 44.435 1.00 88.38 120 LYS A N 1
ATOM 1004 C CA . LYS A 1 120 ? -31.151 -1.642 44.561 1.00 88.38 120 LYS A CA 1
ATOM 1005 C C . LYS A 1 120 ? -30.231 -2.749 44.048 1.00 88.38 120 LYS A C 1
ATOM 1007 O O . LYS A 1 120 ? -29.279 -2.440 43.333 1.00 88.38 120 LYS A O 1
ATOM 1012 N N . LEU A 1 121 ? -30.512 -4.008 44.384 1.00 89.00 121 LEU A N 1
ATOM 1013 C CA . LEU A 1 121 ? -29.735 -5.154 43.902 1.00 89.00 121 LEU A CA 1
ATOM 1014 C C . LEU A 1 121 ? -29.824 -5.292 42.379 1.00 89.00 121 LEU A C 1
ATOM 1016 O O . LEU A 1 121 ? -28.792 -5.437 41.728 1.00 89.00 121 LEU A O 1
ATOM 1020 N N . LYS A 1 122 ? -31.027 -5.163 41.803 1.00 89.19 122 LYS A N 1
ATOM 1021 C CA . LYS A 1 122 ? -31.219 -5.158 40.343 1.00 89.19 122 LYS A CA 1
ATOM 1022 C C . LYS A 1 122 ? -30.407 -4.046 39.680 1.00 89.19 122 LYS A C 1
ATOM 1024 O O . LYS A 1 122 ? -29.667 -4.314 38.740 1.00 89.19 122 LYS A O 1
ATOM 1029 N N . THR A 1 123 ? -30.456 -2.825 40.212 1.00 89.38 123 THR A N 1
ATOM 1030 C CA . THR A 1 123 ? -29.671 -1.697 39.687 1.00 89.38 123 THR A CA 1
ATOM 1031 C C . THR A 1 123 ? -28.164 -1.947 39.781 1.00 89.38 123 THR A C 1
ATOM 1033 O O . THR A 1 123 ? -27.425 -1.590 38.867 1.00 89.38 123 THR A O 1
ATOM 1036 N N . GLN A 1 124 ? -27.680 -2.567 40.861 1.00 92.81 124 GLN A N 1
ATOM 1037 C CA . GLN A 1 124 ? -26.265 -2.931 40.989 1.00 92.81 124 GLN A CA 1
ATOM 1038 C C . GLN A 1 124 ? -25.850 -4.027 40.001 1.00 92.81 124 GLN A C 1
ATOM 1040 O O . GLN A 1 124 ? -24.773 -3.925 39.418 1.00 92.81 124 GLN A O 1
ATOM 1045 N N . ALA A 1 125 ? -26.690 -5.042 39.792 1.00 91.69 125 ALA A N 1
ATOM 1046 C CA . ALA A 1 125 ? -26.437 -6.100 38.819 1.00 91.69 125 ALA A CA 1
ATOM 1047 C C . ALA A 1 125 ? -26.356 -5.537 37.393 1.00 91.69 125 ALA A C 1
ATOM 1049 O O . ALA A 1 125 ? -25.379 -5.797 36.694 1.00 91.69 125 ALA A O 1
ATOM 1050 N N . VAL A 1 126 ? -27.310 -4.678 37.011 1.00 93.75 126 VAL A N 1
ATOM 1051 C CA . VAL A 1 126 ? -27.299 -3.990 35.711 1.00 93.75 126 VAL A CA 1
ATOM 1052 C C . VAL A 1 126 ? -26.032 -3.151 35.551 1.00 93.75 126 VAL A C 1
ATOM 1054 O O . VAL A 1 126 ? -25.365 -3.265 34.532 1.00 93.75 126 VAL A O 1
ATOM 1057 N N . LYS A 1 127 ? -25.633 -2.376 36.573 1.00 94.44 127 LYS A N 1
ATOM 1058 C CA . LYS A 1 127 ? -24.388 -1.587 36.531 1.00 94.44 127 LYS A CA 1
ATOM 1059 C C . LYS A 1 127 ? -23.142 -2.447 36.298 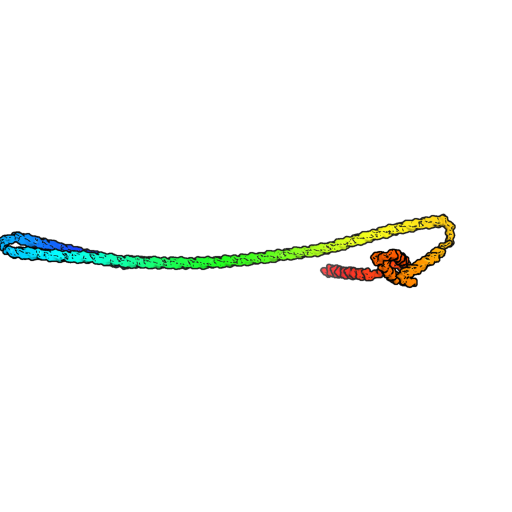1.00 94.44 127 LYS A C 1
ATOM 1061 O O . LYS A 1 127 ? -22.268 -2.053 35.528 1.00 94.44 127 LYS A O 1
ATOM 1066 N N . LYS A 1 128 ? -23.052 -3.611 36.949 1.00 95.75 128 LYS A N 1
ATOM 1067 C CA . LYS A 1 128 ? -21.937 -4.550 36.748 1.00 95.75 128 LYS A CA 1
ATOM 1068 C C . LYS A 1 128 ? -21.921 -5.097 35.323 1.00 95.75 128 LYS A C 1
ATOM 1070 O O . LYS A 1 128 ? -20.895 -4.985 34.663 1.00 95.75 128 LYS A O 1
ATOM 1075 N N . GLN A 1 129 ? -23.064 -5.571 34.828 1.00 95.44 129 GLN A N 1
ATOM 1076 C CA . GLN A 1 129 ? -23.194 -6.072 33.456 1.00 95.44 129 GLN A CA 1
ATOM 1077 C C . GLN A 1 129 ? -22.844 -5.002 32.417 1.00 95.44 129 GLN A C 1
ATOM 1079 O O . GLN A 1 129 ? -22.108 -5.273 31.473 1.00 95.44 129 GLN A O 1
ATOM 1084 N N . THR A 1 130 ? -23.299 -3.759 32.608 1.00 94.38 130 THR A N 1
ATOM 1085 C CA . THR A 1 130 ? -22.935 -2.657 31.707 1.00 94.38 130 THR A CA 1
ATOM 1086 C C . THR A 1 130 ? -21.440 -2.364 31.735 1.00 94.38 130 THR A C 1
ATOM 1088 O O . THR A 1 130 ? -20.861 -2.087 30.690 1.00 94.38 130 THR A O 1
ATOM 1091 N N . GLN A 1 131 ? -20.793 -2.450 32.901 1.00 95.62 131 GLN A N 1
ATOM 1092 C CA . GLN A 1 131 ? -19.353 -2.223 33.000 1.00 95.62 131 GLN A CA 1
ATOM 1093 C C . GLN A 1 131 ? -18.556 -3.340 32.320 1.00 95.62 131 GLN A C 1
ATOM 1095 O O . GLN A 1 131 ? -17.578 -3.058 31.630 1.00 95.62 131 GLN A O 1
ATOM 1100 N N . GLU A 1 132 ? -18.978 -4.593 32.484 1.00 96.56 132 GLU A N 1
ATOM 1101 C CA . GLU A 1 132 ? -18.386 -5.741 31.791 1.00 96.56 132 GLU A CA 1
ATOM 1102 C C . GLU A 1 132 ? -18.516 -5.594 30.273 1.00 96.56 132 GLU A C 1
ATOM 1104 O O . GLU A 1 132 ? -17.517 -5.730 29.568 1.00 96.56 132 GLU A O 1
ATOM 1109 N N . LEU A 1 133 ? -19.696 -5.207 29.779 1.00 97.25 133 LEU A N 1
ATOM 1110 C CA . LEU A 1 133 ? -19.927 -4.960 28.355 1.00 97.25 133 LEU A CA 1
ATOM 1111 C C . LEU A 1 133 ? -19.049 -3.820 27.815 1.00 97.25 133 LEU A C 1
ATOM 1113 O O . LEU A 1 133 ? -18.461 -3.947 26.741 1.00 97.25 133 LEU A O 1
ATOM 1117 N N . ILE A 1 134 ? -18.913 -2.716 28.559 1.00 96.62 134 ILE A N 1
ATOM 1118 C CA . ILE A 1 134 ? -18.022 -1.601 28.191 1.00 96.62 134 ILE A CA 1
ATOM 1119 C C . ILE A 1 134 ? -16.569 -2.078 28.101 1.00 96.62 134 ILE A C 1
ATOM 1121 O O . ILE A 1 134 ? -15.866 -1.733 27.149 1.00 96.62 134 ILE A O 1
ATOM 1125 N N . ASN A 1 135 ? -16.117 -2.879 29.068 1.00 96.19 135 ASN A N 1
ATOM 1126 C CA . ASN A 1 135 ? -14.757 -3.410 29.087 1.00 96.19 135 ASN A CA 1
ATOM 1127 C C . ASN A 1 135 ? -14.510 -4.365 27.907 1.00 96.19 135 ASN A C 1
ATOM 1129 O O . ASN A 1 135 ? -13.474 -4.254 27.254 1.00 96.19 135 ASN A O 1
ATOM 1133 N N . GLN A 1 136 ? -15.467 -5.245 27.592 1.00 96.69 136 GLN A N 1
ATOM 1134 C CA . GLN A 1 136 ? -15.410 -6.129 26.419 1.00 96.69 136 GLN A CA 1
ATOM 1135 C C . GLN A 1 136 ? -15.336 -5.323 25.120 1.00 96.69 136 GLN A C 1
ATOM 1137 O O . GLN A 1 136 ? -14.419 -5.513 24.328 1.00 96.69 136 GLN A O 1
ATOM 1142 N N . THR A 1 137 ? -16.218 -4.334 24.960 1.00 96.00 137 THR A N 1
ATOM 1143 C CA . THR A 1 137 ? -16.243 -3.459 23.776 1.00 96.00 137 THR A CA 1
ATOM 1144 C C . THR A 1 137 ? -14.921 -2.700 23.606 1.00 96.00 137 THR A C 1
ATOM 1146 O O . THR A 1 137 ? -14.455 -2.467 22.491 1.00 96.00 137 THR A O 1
ATOM 1149 N N . ARG A 1 138 ? -14.297 -2.275 24.712 1.00 97.69 138 ARG A N 1
ATOM 1150 C CA . ARG A 1 138 ? -12.993 -1.602 24.682 1.00 97.69 138 ARG A CA 1
ATOM 1151 C C . ARG A 1 138 ? -11.883 -2.549 24.224 1.00 97.69 138 ARG A C 1
ATOM 1153 O O . ARG A 1 138 ? -11.092 -2.157 23.371 1.00 97.69 138 ARG A O 1
ATOM 1160 N N . LEU A 1 139 ? -11.859 -3.774 24.746 1.00 97.00 139 LEU A N 1
ATOM 1161 C CA . LEU A 1 139 ? -10.891 -4.796 24.348 1.00 97.00 139 LEU A CA 1
ATOM 1162 C C . LEU A 1 139 ? -11.028 -5.149 22.859 1.00 97.00 139 LEU A C 1
ATOM 1164 O O . LEU A 1 139 ? -10.028 -5.189 22.149 1.00 97.00 139 LEU A O 1
ATOM 1168 N N . GLU A 1 140 ? -12.257 -5.327 22.369 1.00 96.75 140 GLU A N 1
ATOM 1169 C CA . GLU A 1 140 ? -12.535 -5.580 20.948 1.00 96.75 140 GLU A CA 1
ATOM 1170 C C . GLU A 1 140 ? -12.036 -4.436 20.054 1.00 96.75 140 GLU A C 1
ATOM 1172 O O . GLU A 1 140 ? -11.413 -4.675 19.020 1.00 96.75 140 GLU A O 1
ATOM 1177 N N . LYS A 1 141 ? -12.239 -3.177 20.465 1.00 97.00 141 LYS A N 1
ATOM 1178 C CA . LYS A 1 141 ? -11.709 -2.011 19.738 1.00 97.00 141 LYS A CA 1
ATOM 1179 C C . LYS A 1 141 ? -10.183 -1.989 19.699 1.00 97.00 141 LYS A C 1
ATOM 1181 O O . LYS A 1 141 ? -9.610 -1.671 18.658 1.00 97.00 141 LYS A O 1
ATOM 1186 N N . GLU A 1 142 ? -9.523 -2.313 20.807 1.00 96.38 142 GLU A N 1
ATOM 1187 C CA . GLU A 1 142 ? -8.059 -2.389 20.876 1.00 96.38 142 GLU A CA 1
ATOM 1188 C C . GLU A 1 142 ? -7.518 -3.518 19.979 1.00 96.38 142 GLU A C 1
ATOM 1190 O O . GLU A 1 142 ? -6.546 -3.311 19.245 1.00 96.38 142 GLU A O 1
ATOM 1195 N N . GLN A 1 143 ? -8.190 -4.673 19.951 1.00 96.88 143 GLN A N 1
ATOM 1196 C CA . GLN A 1 143 ? -7.862 -5.784 19.053 1.00 96.88 143 GLN A CA 1
ATOM 1197 C C . GLN A 1 143 ? -8.021 -5.391 17.581 1.00 96.88 143 GLN A C 1
ATOM 1199 O O . GLN A 1 143 ? -7.053 -5.508 16.825 1.00 96.88 143 GLN A O 1
ATOM 1204 N N . LEU A 1 144 ? -9.171 -4.831 17.194 1.00 96.62 144 LEU A N 1
ATOM 1205 C CA . LEU A 1 144 ? -9.426 -4.349 15.831 1.00 96.62 144 LEU A CA 1
ATOM 1206 C C . LEU A 1 144 ? -8.398 -3.306 15.387 1.00 96.62 144 LEU A C 1
ATOM 1208 O O . LEU A 1 144 ? -7.907 -3.353 14.259 1.00 96.62 144 LEU A O 1
ATOM 1212 N N . GLN A 1 145 ? -8.025 -2.379 16.272 1.00 95.88 145 GLN A N 1
ATOM 1213 C CA . GLN A 1 145 ? -6.998 -1.388 15.962 1.00 95.88 145 GLN A CA 1
ATOM 1214 C C . GLN A 1 145 ? -5.628 -2.047 15.750 1.00 95.88 145 GLN A C 1
ATOM 1216 O O . GLN A 1 145 ? -4.894 -1.666 14.837 1.00 95.88 145 GLN A O 1
ATOM 1221 N N . SER A 1 146 ? -5.281 -3.050 16.560 1.00 95.19 146 SER A N 1
ATOM 1222 C CA . SER A 1 146 ? -4.030 -3.794 16.398 1.00 95.19 146 SER A CA 1
ATOM 1223 C C . SER A 1 146 ? -3.985 -4.574 15.078 1.00 95.19 146 SER A C 1
ATOM 1225 O O . SER A 1 146 ? -2.956 -4.579 14.401 1.00 95.19 146 SER A O 1
ATOM 1227 N N . GLU A 1 147 ? -5.102 -5.179 14.668 1.00 96.62 147 GLU A N 1
ATOM 1228 C CA . GLU A 1 147 ? -5.225 -5.889 13.394 1.00 96.62 147 GLU A CA 1
ATOM 1229 C C . GLU A 1 147 ? -5.148 -4.930 12.211 1.00 96.62 147 GLU A C 1
ATOM 1231 O O . GLU A 1 147 ? -4.384 -5.175 11.277 1.00 96.62 147 GLU A O 1
ATOM 1236 N N . LYS A 1 148 ? -5.843 -3.790 12.286 1.00 96.75 148 LYS A N 1
ATOM 1237 C CA . LYS A 1 148 ? -5.754 -2.729 11.280 1.00 96.75 148 LYS A CA 1
ATOM 1238 C C . LYS A 1 148 ? -4.309 -2.272 11.081 1.00 96.75 148 LYS A C 1
ATOM 1240 O O . LYS A 1 148 ? -3.839 -2.223 9.946 1.00 96.75 148 LYS A O 1
ATOM 1245 N N . ASN A 1 149 ? -3.578 -2.027 12.169 1.00 96.12 149 ASN A N 1
ATOM 1246 C CA . ASN A 1 149 ? -2.169 -1.636 12.104 1.00 96.12 149 ASN A CA 1
ATOM 1247 C C . ASN A 1 149 ? -1.299 -2.728 11.444 1.00 96.12 149 ASN A C 1
ATOM 1249 O O . ASN A 1 149 ? -0.418 -2.410 10.645 1.00 96.12 149 ASN A O 1
ATOM 1253 N N . LYS A 1 150 ? -1.547 -4.017 11.729 1.00 96.94 150 LYS A N 1
ATOM 1254 C CA . LYS A 1 150 ? -0.839 -5.138 11.075 1.00 96.94 150 LYS A CA 1
ATOM 1255 C C . LYS A 1 150 ? -1.122 -5.189 9.573 1.00 96.94 150 LYS A C 1
ATOM 1257 O O . LYS A 1 150 ? -0.191 -5.355 8.785 1.00 96.94 150 LYS A O 1
ATOM 1262 N N . VAL A 1 151 ? -2.380 -5.021 9.169 1.00 96.12 151 VAL A N 1
ATOM 1263 C CA . VAL A 1 151 ? -2.782 -4.999 7.753 1.00 96.12 151 VAL A CA 1
ATOM 1264 C C . VAL A 1 151 ? -2.144 -3.811 7.030 1.00 96.12 151 VAL A C 1
ATOM 1266 O O . VAL A 1 151 ? -1.574 -3.980 5.954 1.00 96.12 151 VAL A O 1
ATOM 1269 N N . GLU A 1 152 ? -2.149 -2.621 7.631 1.00 96.25 152 GLU A N 1
ATOM 1270 C CA . GLU A 1 152 ? -1.487 -1.437 7.067 1.00 96.25 152 GLU A CA 1
ATOM 1271 C C . GLU A 1 152 ? 0.022 -1.653 6.884 1.00 96.25 152 GLU A C 1
ATOM 1273 O O . GLU A 1 152 ? 0.578 -1.314 5.833 1.00 96.25 152 GLU A O 1
ATOM 1278 N N . GLN A 1 153 ? 0.686 -2.288 7.855 1.00 96.31 153 GLN A N 1
ATOM 1279 C CA . GLN A 1 153 ? 2.093 -2.670 7.731 1.00 96.31 153 GLN A CA 1
ATOM 1280 C C . GLN A 1 153 ? 2.316 -3.649 6.571 1.00 96.31 153 GLN A C 1
ATOM 1282 O O . GLN A 1 153 ? 3.214 -3.421 5.754 1.00 96.31 153 GLN A O 1
ATOM 1287 N N . GLN A 1 154 ? 1.481 -4.683 6.432 1.00 95.88 154 GLN A N 1
ATOM 1288 C CA . GLN A 1 154 ? 1.567 -5.639 5.321 1.00 95.88 154 GLN A CA 1
ATOM 1289 C C . GLN A 1 154 ? 1.374 -4.959 3.959 1.00 95.88 154 GLN A C 1
ATOM 1291 O O . GLN A 1 154 ? 2.172 -5.180 3.046 1.00 95.88 154 GLN A O 1
ATOM 1296 N N . ILE A 1 155 ? 0.386 -4.067 3.836 1.00 96.06 155 ILE A N 1
ATOM 1297 C CA . ILE A 1 155 ? 0.150 -3.274 2.620 1.00 96.06 155 ILE A CA 1
ATOM 1298 C C . ILE A 1 155 ? 1.367 -2.398 2.305 1.00 96.06 155 ILE A C 1
ATOM 1300 O O . ILE A 1 155 ? 1.803 -2.325 1.155 1.00 96.06 155 ILE A O 1
ATOM 1304 N N . SER A 1 156 ? 1.944 -1.733 3.310 1.00 95.25 156 SER A N 1
ATOM 1305 C CA . SER A 1 156 ? 3.124 -0.882 3.114 1.00 95.25 156 SER A CA 1
ATOM 1306 C C . SER A 1 156 ? 4.335 -1.678 2.610 1.00 95.25 156 SER A C 1
ATOM 1308 O O . SER A 1 156 ? 5.077 -1.207 1.740 1.00 95.25 156 SER A O 1
ATOM 1310 N N . PHE A 1 157 ? 4.497 -2.906 3.108 1.00 96.31 157 PHE A N 1
ATOM 1311 C CA . PHE A 1 157 ? 5.562 -3.817 2.715 1.00 96.31 157 PHE A CA 1
ATOM 1312 C C . PHE A 1 157 ? 5.358 -4.350 1.293 1.00 96.31 157 PHE A C 1
ATOM 1314 O O . PHE A 1 157 ? 6.299 -4.309 0.497 1.00 96.31 157 PHE A O 1
ATOM 1321 N N . ALA A 1 158 ? 4.134 -4.757 0.942 1.00 95.06 158 ALA A N 1
ATOM 1322 C CA . ALA A 1 158 ? 3.766 -5.159 -0.416 1.00 95.06 158 ALA A CA 1
ATOM 1323 C C . ALA A 1 158 ? 4.045 -4.032 -1.425 1.00 95.06 158 ALA A C 1
ATOM 1325 O O . ALA A 1 158 ? 4.845 -4.212 -2.339 1.00 95.06 158 ALA A O 1
ATOM 1326 N N . LYS A 1 159 ? 3.563 -2.808 -1.157 1.00 96.38 159 LYS A N 1
ATOM 1327 C CA . LYS A 1 159 ? 3.849 -1.627 -1.998 1.00 96.38 159 LYS A CA 1
ATOM 1328 C C . LYS A 1 159 ? 5.346 -1.355 -2.163 1.00 96.38 159 LYS A C 1
ATOM 1330 O O . LYS A 1 159 ? 5.785 -0.838 -3.188 1.00 96.38 159 LYS A O 1
ATOM 1335 N N . ARG A 1 160 ? 6.162 -1.623 -1.136 1.00 94.19 160 ARG A N 1
ATOM 1336 C CA . ARG A 1 160 ? 7.622 -1.463 -1.229 1.00 94.19 160 ARG A CA 1
ATOM 1337 C C . ARG A 1 160 ? 8.248 -2.531 -2.126 1.00 94.19 160 ARG A C 1
ATOM 1339 O O . ARG A 1 160 ? 9.156 -2.181 -2.875 1.00 94.19 160 ARG A O 1
ATOM 1346 N N . LYS A 1 161 ? 7.772 -3.777 -2.067 1.00 95.06 161 LYS A N 1
ATOM 1347 C CA . LYS A 1 161 ? 8.200 -4.855 -2.970 1.00 95.06 161 LYS A CA 1
ATOM 1348 C C . LYS A 1 161 ? 7.835 -4.552 -4.420 1.00 95.06 161 LYS A C 1
ATOM 1350 O O . LYS A 1 161 ? 8.721 -4.626 -5.265 1.00 95.06 161 LYS A O 1
ATOM 1355 N N . ASP A 1 162 ? 6.612 -4.105 -4.681 1.00 95.38 162 ASP A N 1
ATOM 1356 C CA . ASP A 1 162 ? 6.156 -3.782 -6.039 1.00 95.38 162 ASP A CA 1
ATOM 1357 C C . ASP A 1 162 ? 7.004 -2.664 -6.655 1.00 95.38 162 ASP A C 1
ATOM 1359 O O . ASP A 1 162 ? 7.570 -2.826 -7.732 1.00 95.38 162 ASP A O 1
ATOM 1363 N N . ARG A 1 163 ? 7.246 -1.576 -5.907 1.00 94.69 163 ARG A N 1
ATOM 1364 C CA . ARG A 1 163 ? 8.145 -0.492 -6.351 1.00 94.69 163 ARG A CA 1
ATOM 1365 C C . ARG A 1 163 ? 9.575 -0.958 -6.625 1.00 94.69 163 ARG A C 1
ATOM 1367 O O . ARG A 1 163 ? 10.269 -0.365 -7.450 1.00 94.69 163 ARG A O 1
ATOM 1374 N N . LEU A 1 164 ? 10.070 -1.956 -5.892 1.00 94.62 164 LEU A N 1
ATOM 1375 C CA . LEU A 1 164 ? 11.394 -2.526 -6.146 1.00 94.62 164 LEU A CA 1
ATOM 1376 C C . LEU A 1 164 ? 11.390 -3.361 -7.428 1.00 94.62 164 LEU A C 1
ATOM 1378 O O . LEU A 1 164 ? 12.314 -3.206 -8.227 1.00 94.62 164 LEU A O 1
ATOM 1382 N N . ALA A 1 165 ? 10.351 -4.166 -7.649 1.00 93.56 165 ALA A N 1
ATOM 1383 C CA . ALA A 1 165 ? 10.172 -4.938 -8.874 1.00 93.56 165 ALA A CA 1
ATOM 1384 C C . ALA A 1 165 ? 10.059 -4.021 -10.105 1.00 93.56 165 ALA A C 1
ATOM 1386 O O . ALA A 1 165 ? 10.804 -4.197 -11.066 1.00 93.56 165 ALA A O 1
ATOM 1387 N N . GLU A 1 166 ? 9.246 -2.962 -10.039 1.00 93.81 166 GLU A N 1
ATOM 1388 C CA . GLU A 1 166 ? 9.122 -1.954 -11.104 1.00 93.81 166 GLU A CA 1
ATOM 1389 C C . GLU A 1 166 ? 10.464 -1.282 -11.425 1.00 93.81 166 GLU A C 1
ATOM 1391 O O . GLU A 1 166 ? 10.824 -1.098 -12.591 1.00 93.81 166 GLU A O 1
ATOM 1396 N N . ARG A 1 167 ? 11.251 -0.931 -10.396 1.00 94.12 167 ARG A N 1
ATOM 1397 C CA . ARG A 1 167 ? 12.594 -0.356 -10.579 1.00 94.12 167 ARG A CA 1
ATOM 1398 C C . ARG A 1 167 ? 13.554 -1.344 -11.230 1.00 94.12 167 ARG A C 1
ATOM 1400 O O . ARG A 1 167 ? 14.358 -0.927 -12.061 1.00 94.12 167 ARG A O 1
ATOM 1407 N N . GLN A 1 168 ? 13.504 -2.617 -10.846 1.00 94.56 168 GLN A N 1
ATOM 1408 C CA . GLN A 1 168 ? 14.333 -3.664 -11.443 1.00 94.56 168 GLN A CA 1
ATOM 1409 C C . GLN A 1 168 ? 13.960 -3.885 -12.910 1.00 94.56 168 GLN A C 1
ATOM 1411 O O . GLN A 1 168 ? 14.842 -3.836 -13.763 1.00 94.56 168 GLN A O 1
ATOM 1416 N N . GLN A 1 169 ? 12.669 -4.012 -13.215 1.00 94.06 169 GLN A N 1
ATOM 1417 C CA . GLN A 1 169 ? 12.169 -4.154 -14.582 1.00 94.06 169 GLN A CA 1
ATOM 1418 C C . GLN A 1 169 ? 12.536 -2.941 -15.447 1.00 94.06 169 GLN A C 1
ATOM 1420 O O . GLN A 1 169 ? 13.033 -3.096 -16.557 1.00 94.06 169 GLN A O 1
ATOM 1425 N N . SER A 1 170 ? 12.386 -1.727 -14.913 1.00 92.38 170 SER A N 1
ATOM 1426 C CA . SER A 1 170 ? 12.774 -0.497 -15.615 1.00 92.38 170 SER A CA 1
ATOM 1427 C C . SER A 1 170 ? 14.277 -0.425 -15.895 1.00 92.38 170 SER A C 1
ATOM 1429 O O . SER A 1 170 ? 14.688 0.076 -16.939 1.00 92.38 170 SER A O 1
ATOM 1431 N N . ARG A 1 171 ? 15.119 -0.898 -14.966 1.00 94.00 171 ARG A N 1
ATOM 1432 C CA . ARG A 1 171 ? 16.574 -0.989 -15.180 1.00 94.00 171 ARG A CA 1
ATOM 1433 C C . ARG A 1 171 ? 16.908 -2.019 -16.252 1.00 94.00 171 ARG A C 1
ATOM 1435 O O . ARG A 1 171 ? 17.725 -1.721 -17.111 1.00 94.00 171 ARG A O 1
ATOM 1442 N N . PHE A 1 172 ? 16.255 -3.177 -16.214 1.00 96.06 172 PHE A N 1
ATOM 1443 C CA . PHE A 1 172 ? 16.433 -4.229 -17.208 1.00 96.06 172 PHE A CA 1
ATOM 1444 C C . PHE A 1 172 ? 16.072 -3.741 -18.618 1.00 96.06 172 PHE A C 1
ATOM 1446 O O . PHE A 1 172 ? 16.895 -3.846 -19.520 1.00 96.06 172 PHE A O 1
ATOM 1453 N N . LEU A 1 173 ? 14.905 -3.107 -18.780 1.00 95.06 173 LEU A N 1
ATOM 1454 C CA . LEU A 1 173 ? 14.473 -2.523 -20.056 1.00 95.06 173 LEU A CA 1
ATOM 1455 C C . LEU A 1 173 ? 15.468 -1.475 -20.576 1.00 95.06 173 LEU A C 1
ATOM 1457 O O . LEU A 1 173 ? 15.845 -1.507 -21.741 1.00 95.06 173 LEU A O 1
ATOM 1461 N N . LYS A 1 174 ? 15.958 -0.581 -19.706 1.00 95.44 174 LYS A N 1
ATOM 1462 C CA . LYS A 1 174 ? 16.970 0.419 -20.090 1.00 95.44 174 LYS A CA 1
ATOM 1463 C C . LYS A 1 174 ? 18.287 -0.208 -20.542 1.00 95.44 174 LYS A C 1
ATOM 1465 O O . LYS A 1 174 ? 18.923 0.319 -21.452 1.00 95.44 174 LYS A O 1
ATOM 1470 N N . GLU A 1 175 ? 18.713 -1.289 -19.896 1.00 94.75 175 GLU A N 1
ATOM 1471 C CA . GLU A 1 175 ? 19.940 -1.987 -20.274 1.00 94.75 175 GLU A CA 1
ATOM 1472 C C . GLU A 1 175 ? 19.767 -2.705 -21.618 1.00 94.75 175 GLU A C 1
ATOM 1474 O O . GLU A 1 175 ? 20.640 -2.607 -22.478 1.00 94.75 175 GLU A O 1
ATOM 1479 N N . GLN A 1 176 ? 18.607 -3.329 -21.844 1.00 95.25 176 GLN A N 1
ATOM 1480 C CA . GLN A 1 176 ? 18.256 -3.948 -23.122 1.00 95.25 176 GLN A CA 1
ATOM 1481 C C . GLN A 1 176 ? 18.237 -2.915 -24.261 1.00 95.25 176 GLN A C 1
ATOM 1483 O O . GLN A 1 176 ? 18.874 -3.123 -25.294 1.00 95.25 176 GLN A O 1
ATOM 1488 N N . ASP A 1 177 ? 17.603 -1.760 -24.048 1.00 95.94 177 ASP A N 1
ATOM 1489 C CA . ASP A 1 177 ? 17.604 -0.652 -25.012 1.00 95.94 177 ASP A CA 1
ATOM 1490 C C . ASP A 1 177 ? 19.026 -0.158 -25.312 1.00 95.94 177 ASP A C 1
ATOM 1492 O O . ASP A 1 177 ? 19.364 0.179 -26.451 1.00 95.94 177 ASP A O 1
ATOM 1496 N N . ARG A 1 178 ? 19.885 -0.092 -24.288 1.00 95.31 178 ARG A N 1
ATOM 1497 C CA . ARG A 1 178 ? 21.283 0.318 -24.445 1.00 95.31 178 ARG A CA 1
ATOM 1498 C C . ARG A 1 178 ? 22.064 -0.686 -25.290 1.00 95.31 178 ARG A C 1
ATOM 1500 O O . ARG A 1 178 ? 22.810 -0.262 -26.172 1.00 95.31 178 ARG A O 1
ATOM 1507 N N . GLN A 1 179 ? 21.882 -1.983 -25.046 1.00 95.06 179 GLN A N 1
ATOM 1508 C CA . GLN A 1 179 ? 22.507 -3.050 -25.831 1.00 95.06 179 GLN A CA 1
ATOM 1509 C C . GLN A 1 179 ? 22.069 -2.985 -27.295 1.00 95.06 179 GLN A C 1
ATOM 1511 O O . GLN A 1 179 ? 22.924 -2.879 -28.172 1.00 95.06 179 GLN A O 1
ATOM 1516 N N . GLN A 1 180 ? 20.763 -2.889 -27.555 1.00 95.38 180 GLN A N 1
ATOM 1517 C CA . GLN A 1 180 ? 20.237 -2.754 -28.917 1.00 95.38 180 GLN A CA 1
ATOM 1518 C C . GLN A 1 180 ? 20.795 -1.522 -29.637 1.00 95.38 180 GLN A C 1
ATOM 1520 O O . GLN A 1 180 ? 21.196 -1.594 -30.797 1.00 95.38 180 GLN A O 1
ATOM 1525 N N . ARG A 1 181 ? 20.884 -0.370 -28.959 1.00 94.81 181 ARG A N 1
ATOM 1526 C CA . ARG A 1 181 ? 21.496 0.835 -29.549 1.00 94.81 181 ARG A CA 1
ATOM 1527 C C . ARG A 1 181 ? 22.966 0.623 -29.895 1.00 94.81 181 ARG A C 1
ATOM 1529 O O . ARG A 1 181 ? 23.413 1.103 -30.938 1.00 94.81 181 ARG A O 1
ATOM 1536 N N . ASN A 1 182 ? 23.716 -0.069 -29.040 1.00 95.31 182 ASN A N 1
ATOM 1537 C CA . ASN A 1 182 ? 25.118 -0.381 -29.300 1.00 95.31 182 ASN A CA 1
ATOM 1538 C C . ASN A 1 182 ? 25.264 -1.303 -30.517 1.00 95.31 182 ASN A C 1
ATOM 1540 O O . ASN A 1 182 ? 26.074 -1.003 -31.392 1.00 95.31 182 ASN A O 1
ATOM 1544 N N . GLU A 1 183 ? 24.444 -2.348 -30.620 1.00 95.94 183 GLU A N 1
ATOM 1545 C CA . GLU A 1 183 ? 24.407 -3.259 -31.773 1.00 95.94 183 GLU A CA 1
ATOM 1546 C C . GLU A 1 183 ? 24.061 -2.517 -33.068 1.00 95.94 183 GLU A C 1
ATOM 1548 O O . GLU A 1 183 ? 24.765 -2.640 -34.071 1.00 95.94 183 GLU A O 1
ATOM 1553 N N . ILE A 1 184 ? 23.038 -1.657 -33.039 1.00 95.25 184 ILE A N 1
ATOM 1554 C CA . ILE A 1 184 ? 22.662 -0.816 -34.183 1.00 95.25 184 ILE A CA 1
ATOM 1555 C C . ILE A 1 184 ? 23.831 0.086 -34.598 1.00 95.25 184 ILE A C 1
ATOM 1557 O O . ILE A 1 184 ? 24.106 0.243 -35.789 1.00 95.25 184 ILE A O 1
ATOM 1561 N N . ASN A 1 185 ? 24.534 0.692 -33.642 1.00 95.50 185 ASN A N 1
ATOM 1562 C CA . ASN A 1 185 ? 25.672 1.561 -33.937 1.00 95.50 185 ASN A CA 1
ATOM 1563 C C . ASN A 1 185 ? 26.858 0.784 -34.525 1.00 95.50 185 ASN A C 1
ATOM 1565 O O . ASN A 1 185 ? 27.500 1.273 -35.458 1.00 95.50 185 ASN A O 1
ATOM 1569 N N . GLN A 1 186 ? 27.128 -0.423 -34.025 1.00 95.19 186 GLN A N 1
ATOM 1570 C CA . GLN A 1 186 ? 28.140 -1.318 -34.588 1.00 95.19 186 GLN A CA 1
ATOM 1571 C C . GLN A 1 186 ? 27.778 -1.729 -36.017 1.00 95.19 186 GLN A C 1
ATOM 1573 O O . GLN A 1 186 ? 28.606 -1.581 -36.915 1.00 95.19 186 GLN A O 1
ATOM 1578 N N . SER A 1 187 ? 26.528 -2.133 -36.252 1.00 94.88 187 SER A N 1
ATOM 1579 C CA . SER A 1 187 ? 26.013 -2.476 -37.581 1.00 94.88 187 SER A CA 1
ATOM 1580 C C . SER A 1 187 ? 26.135 -1.304 -38.561 1.00 94.88 187 SER A C 1
ATOM 1582 O O . SER A 1 187 ? 26.677 -1.459 -39.653 1.00 94.88 187 SER A O 1
ATOM 1584 N N . LYS A 1 188 ? 25.769 -0.082 -38.148 1.00 95.94 188 LYS A N 1
ATOM 1585 C CA . LYS A 1 188 ? 25.960 1.132 -38.964 1.00 95.94 188 LYS A CA 1
ATOM 1586 C C . LYS A 1 188 ? 27.426 1.387 -39.312 1.00 95.94 188 LYS A C 1
ATOM 1588 O O . LYS A 1 188 ? 27.719 1.826 -40.424 1.00 95.94 188 LYS A O 1
ATOM 1593 N N . LYS A 1 189 ? 28.347 1.163 -38.368 1.00 95.81 189 LYS A N 1
ATOM 1594 C CA . LYS A 1 189 ? 29.788 1.317 -38.612 1.00 95.81 189 LYS A CA 1
ATOM 1595 C C . LYS A 1 189 ? 30.276 0.276 -39.619 1.00 95.81 189 LYS A C 1
ATOM 1597 O O . LYS A 1 189 ? 30.982 0.652 -40.550 1.00 95.81 189 LYS A O 1
ATOM 1602 N N . LEU A 1 190 ? 29.860 -0.981 -39.459 1.00 95.06 190 LEU A N 1
ATOM 1603 C CA . LEU A 1 190 ? 30.185 -2.076 -40.372 1.00 95.06 190 LEU A CA 1
ATOM 1604 C C . LEU A 1 190 ? 29.666 -1.788 -41.785 1.00 95.06 190 LEU A C 1
ATOM 1606 O O . LEU A 1 190 ? 30.433 -1.853 -42.736 1.00 95.06 190 LEU A O 1
ATOM 1610 N N . PHE A 1 191 ? 28.406 -1.363 -41.906 1.00 96.06 191 PHE A N 1
ATOM 1611 C CA . PHE A 1 191 ? 27.782 -1.016 -43.182 1.00 96.06 191 PHE A CA 1
ATOM 1612 C C . PHE A 1 191 ? 28.550 0.083 -43.926 1.00 96.06 191 PHE A C 1
ATOM 1614 O O . PHE A 1 191 ? 28.813 -0.041 -45.117 1.00 96.06 191 PHE A O 1
ATOM 1621 N N . LYS A 1 192 ? 28.969 1.148 -43.227 1.00 94.44 192 LYS A N 1
ATOM 1622 C CA . LYS A 1 192 ? 29.803 2.205 -43.830 1.00 94.44 192 LYS A CA 1
ATOM 1623 C C . LYS A 1 192 ? 31.152 1.675 -44.310 1.00 94.44 192 LYS A C 1
ATOM 1625 O O . LYS A 1 192 ? 31.642 2.099 -45.350 1.00 94.44 192 LYS A O 1
ATOM 1630 N N . LEU A 1 193 ? 31.763 0.785 -43.532 1.00 94.75 193 LEU A N 1
ATOM 1631 C CA . LEU A 1 193 ? 33.066 0.208 -43.843 1.00 94.75 193 LEU A CA 1
ATOM 1632 C C . LEU A 1 193 ? 32.972 -0.696 -45.079 1.00 94.75 193 LEU A C 1
ATOM 1634 O O . LEU A 1 193 ? 33.789 -0.564 -45.985 1.00 94.75 193 LEU A O 1
ATOM 1638 N N . GLN A 1 194 ? 31.922 -1.514 -45.151 1.00 94.62 194 GLN A N 1
ATOM 1639 C CA . GLN A 1 194 ? 31.611 -2.353 -46.304 1.00 94.62 194 GLN A CA 1
ATOM 1640 C C . GLN A 1 194 ? 31.321 -1.512 -47.552 1.00 94.62 194 GLN A C 1
ATOM 1642 O O . GLN A 1 194 ? 31.950 -1.722 -48.580 1.00 94.62 194 GLN A O 1
ATOM 1647 N N . ALA A 1 195 ? 30.481 -0.479 -47.444 1.00 93.44 195 ALA A N 1
ATOM 1648 C CA . ALA A 1 195 ? 30.198 0.419 -48.564 1.00 93.44 195 ALA A CA 1
ATOM 1649 C C . ALA A 1 195 ? 31.467 1.106 -49.109 1.00 93.44 195 ALA A C 1
ATOM 1651 O O . ALA A 1 195 ? 31.623 1.259 -50.319 1.00 93.44 195 ALA A O 1
ATOM 1652 N N . ASN A 1 196 ? 32.399 1.490 -48.229 1.00 92.81 196 ASN A N 1
ATOM 1653 C CA . ASN A 1 196 ? 33.689 2.045 -48.645 1.00 92.81 196 ASN A CA 1
ATOM 1654 C C . ASN A 1 196 ? 34.570 1.002 -49.352 1.00 92.81 196 ASN A C 1
ATOM 1656 O O . ASN A 1 196 ? 35.233 1.331 -50.335 1.00 92.81 196 ASN A O 1
ATOM 1660 N N . GLN A 1 197 ? 34.597 -0.241 -48.861 1.00 92.81 197 GLN A N 1
ATOM 1661 C CA . GLN A 1 197 ? 35.321 -1.337 -49.512 1.00 92.81 197 GLN A CA 1
ATOM 1662 C C . GLN A 1 197 ? 34.746 -1.633 -50.900 1.00 92.81 197 GLN A C 1
ATOM 1664 O O . GLN A 1 197 ? 35.513 -1.725 -51.858 1.00 92.81 197 GLN A O 1
ATOM 1669 N N . ASP A 1 198 ? 33.421 -1.690 -51.021 1.00 93.56 198 ASP A N 1
ATOM 1670 C CA . ASP A 1 198 ? 32.724 -1.908 -52.289 1.00 93.56 198 ASP A CA 1
ATOM 1671 C C . ASP A 1 198 ? 33.028 -0.783 -53.286 1.00 93.56 198 ASP A C 1
ATOM 1673 O O . ASP A 1 198 ? 33.358 -1.046 -54.442 1.00 93.56 198 ASP A O 1
ATOM 1677 N N . TRP A 1 199 ? 33.010 0.476 -52.833 1.00 92.94 199 TRP A N 1
ATOM 1678 C CA . TRP A 1 199 ? 33.372 1.623 -53.668 1.00 92.94 199 TRP A CA 1
ATOM 1679 C C . TRP A 1 199 ? 34.825 1.553 -54.158 1.00 92.94 199 TRP A C 1
ATOM 1681 O O . TRP A 1 199 ? 35.087 1.776 -55.341 1.00 92.94 199 TRP A O 1
ATOM 1691 N N . ASN A 1 200 ? 35.768 1.196 -53.278 1.00 90.69 200 ASN A N 1
ATOM 1692 C CA . ASN A 1 200 ? 37.177 1.028 -53.643 1.00 90.69 200 ASN A CA 1
ATOM 1693 C C . ASN A 1 200 ? 37.372 -0.104 -54.662 1.00 90.69 200 ASN A C 1
ATOM 1695 O O . ASN A 1 200 ? 38.118 0.059 -55.630 1.00 90.69 200 ASN A O 1
ATOM 1699 N N . LEU A 1 201 ? 36.694 -1.238 -54.462 1.00 93.94 201 LEU A N 1
ATOM 1700 C CA . LEU A 1 201 ? 36.728 -2.376 -55.379 1.00 93.94 201 LEU A CA 1
ATOM 1701 C C . LEU A 1 201 ? 36.193 -1.978 -56.760 1.00 93.94 201 LEU A C 1
ATOM 1703 O O . LEU A 1 201 ? 36.798 -2.298 -57.783 1.00 93.94 201 LEU A O 1
ATOM 1707 N N . GLU A 1 202 ? 35.078 -1.253 -56.795 1.00 93.12 202 GLU A N 1
ATOM 1708 C CA . GLU A 1 202 ? 34.451 -0.794 -58.032 1.00 93.12 202 GLU A CA 1
ATOM 1709 C C . GLU A 1 202 ? 35.332 0.221 -58.774 1.00 93.12 202 GLU A C 1
ATOM 1711 O O . GLU A 1 202 ? 35.516 0.128 -59.990 1.00 93.12 202 GLU A O 1
ATOM 1716 N N . ALA A 1 203 ? 35.950 1.153 -58.045 1.00 90.88 203 ALA A N 1
ATOM 1717 C CA . ALA A 1 203 ? 36.917 2.092 -58.604 1.00 90.88 203 ALA A CA 1
ATOM 1718 C C . ALA A 1 203 ? 38.139 1.366 -59.194 1.00 90.88 203 ALA A C 1
ATOM 1720 O O . ALA A 1 203 ? 38.574 1.687 -60.302 1.00 90.88 203 ALA A O 1
ATOM 1721 N N . TYR A 1 204 ? 38.661 0.351 -58.498 1.00 90.75 204 TYR A N 1
ATOM 1722 C CA . TYR A 1 204 ? 39.762 -0.475 -58.993 1.00 90.75 204 TYR A CA 1
ATOM 1723 C C . TYR A 1 204 ? 39.386 -1.220 -60.281 1.00 90.75 204 TYR A C 1
ATOM 1725 O O . TYR A 1 204 ? 40.133 -1.158 -61.259 1.00 90.75 204 TYR A O 1
ATOM 1733 N N . LYS A 1 205 ? 38.204 -1.853 -60.325 1.00 92.81 205 LYS A N 1
ATOM 1734 C CA . LYS A 1 205 ? 37.694 -2.531 -61.530 1.00 92.81 205 LYS A CA 1
ATOM 1735 C C . LYS A 1 205 ? 37.608 -1.581 -62.724 1.00 92.81 205 LYS A C 1
ATOM 1737 O O . LYS A 1 205 ? 38.091 -1.926 -63.799 1.00 92.81 205 LYS A O 1
ATOM 1742 N N . LYS A 1 206 ? 37.062 -0.375 -62.530 1.00 90.44 206 LYS A N 1
ATOM 1743 C CA . LYS A 1 206 ? 36.965 0.646 -63.589 1.00 90.44 206 LYS A CA 1
ATOM 1744 C C . LYS A 1 206 ? 38.329 1.117 -64.080 1.00 90.44 206 LYS A C 1
ATOM 1746 O O . LYS A 1 206 ? 38.524 1.262 -65.283 1.00 90.44 206 LYS A O 1
ATOM 1751 N N . ASN A 1 207 ? 39.285 1.324 -63.174 1.00 91.00 207 ASN A N 1
ATOM 1752 C CA . ASN A 1 207 ? 40.649 1.698 -63.553 1.00 91.00 207 ASN A CA 1
ATOM 1753 C C . ASN A 1 207 ? 41.322 0.600 -64.385 1.00 91.00 207 ASN A C 1
ATOM 1755 O O . ASN A 1 207 ? 41.982 0.895 -65.380 1.00 91.00 207 ASN A O 1
ATOM 1759 N N . LEU A 1 208 ? 41.127 -0.662 -64.007 1.00 91.19 208 LEU A N 1
ATOM 1760 C CA . LEU A 1 208 ? 41.665 -1.807 -64.732 1.00 91.19 208 LEU A CA 1
ATOM 1761 C C . LEU A 1 208 ? 40.998 -1.969 -66.109 1.00 91.19 208 LEU A C 1
ATOM 1763 O O . LEU A 1 208 ? 41.675 -2.251 -67.095 1.00 91.19 208 LEU A O 1
ATOM 1767 N N . GLU A 1 209 ? 39.691 -1.721 -66.209 1.00 92.38 209 GLU A N 1
ATOM 1768 C CA . GLU A 1 209 ? 38.971 -1.671 -67.487 1.00 92.38 209 GLU A CA 1
ATOM 1769 C C . GLU A 1 209 ? 39.492 -0.544 -68.390 1.00 92.38 209 GLU A C 1
ATOM 1771 O O . GLU A 1 209 ? 39.732 -0.764 -69.577 1.00 92.38 209 GLU A O 1
ATOM 1776 N N . TYR A 1 210 ? 39.727 0.646 -67.831 1.00 87.44 210 TYR A N 1
ATOM 1777 C CA . TYR A 1 210 ? 40.311 1.770 -68.560 1.00 87.44 210 TYR A CA 1
ATOM 1778 C C . TYR A 1 210 ? 41.705 1.434 -69.103 1.00 87.44 210 TYR A C 1
ATOM 1780 O O . TYR A 1 210 ? 41.985 1.689 -70.272 1.00 87.44 210 TYR A O 1
ATOM 1788 N N . GLN A 1 211 ? 42.563 0.810 -68.288 1.00 81.69 211 GLN A N 1
ATOM 1789 C CA . GLN A 1 211 ? 43.885 0.355 -68.729 1.00 81.69 211 GLN A CA 1
ATOM 1790 C C . GLN A 1 211 ? 43.791 -0.662 -69.870 1.00 81.69 211 GLN A C 1
ATOM 1792 O O . GLN A 1 211 ? 44.521 -0.535 -70.848 1.00 81.69 211 GLN A O 1
ATOM 1797 N N . ARG A 1 212 ? 42.869 -1.631 -69.782 1.00 87.19 212 ARG A N 1
ATOM 1798 C CA . ARG A 1 212 ? 42.636 -2.613 -70.854 1.00 87.19 212 ARG A CA 1
ATOM 1799 C C . ARG A 1 212 ? 42.198 -1.946 -72.155 1.00 87.19 212 ARG A C 1
ATOM 1801 O O . ARG A 1 212 ? 42.777 -2.238 -73.193 1.00 87.19 212 ARG A O 1
ATOM 1808 N N . LYS A 1 213 ? 41.228 -1.027 -72.095 1.00 86.00 213 LYS A N 1
ATOM 1809 C CA . LYS A 1 213 ? 40.763 -0.275 -73.275 1.00 86.00 213 LYS A CA 1
ATOM 1810 C C . LYS A 1 213 ? 41.879 0.555 -73.891 1.00 86.00 213 LYS A C 1
ATOM 1812 O O . LYS A 1 213 ? 42.019 0.580 -75.105 1.00 86.00 213 LYS A O 1
ATOM 1817 N N . ARG A 1 214 ? 42.691 1.211 -73.060 1.00 83.06 214 ARG A N 1
ATOM 1818 C CA . ARG A 1 214 ? 43.831 1.994 -73.537 1.00 83.06 214 ARG A CA 1
ATOM 1819 C C . ARG A 1 214 ? 44.864 1.116 -74.244 1.00 83.06 214 ARG A C 1
ATOM 1821 O O . ARG A 1 214 ? 45.250 1.450 -75.350 1.00 83.06 214 ARG A O 1
ATOM 1828 N N . LEU A 1 215 ? 45.253 -0.009 -73.642 1.00 83.50 215 LEU A N 1
ATOM 1829 C CA . LEU A 1 215 ? 46.181 -0.958 -74.267 1.00 83.50 215 LEU A CA 1
ATOM 1830 C C . LEU A 1 215 ? 45.633 -1.519 -75.582 1.00 83.50 215 LEU A C 1
ATOM 1832 O O . LEU A 1 215 ? 46.398 -1.725 -76.514 1.00 83.50 215 LEU A O 1
ATOM 1836 N N . GLN A 1 216 ? 44.321 -1.745 -75.666 1.00 84.06 216 GLN A N 1
ATOM 1837 C CA . GLN A 1 216 ? 43.675 -2.172 -76.903 1.00 84.06 216 GLN A CA 1
ATOM 1838 C C . GLN A 1 216 ? 43.784 -1.099 -77.995 1.00 84.06 216 GLN A C 1
ATOM 1840 O O . GLN A 1 216 ? 44.171 -1.422 -79.109 1.00 84.06 216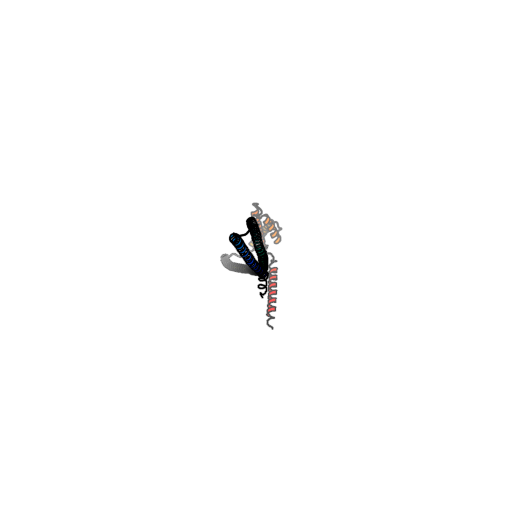 GLN A O 1
ATOM 1845 N N . ILE A 1 217 ? 43.510 0.167 -77.665 1.00 77.94 217 ILE A N 1
ATOM 1846 C CA . ILE A 1 217 ? 43.667 1.292 -78.599 1.00 77.94 217 ILE A CA 1
ATOM 1847 C C . ILE A 1 217 ? 45.129 1.437 -79.033 1.00 77.94 217 ILE A C 1
ATOM 1849 O O . ILE A 1 217 ? 45.399 1.614 -80.215 1.00 77.94 217 ILE A O 1
ATOM 1853 N N . ASP A 1 218 ? 46.075 1.355 -78.095 1.00 75.12 218 ASP A N 1
ATOM 1854 C CA . ASP A 1 218 ? 47.506 1.443 -78.402 1.00 75.12 218 ASP A CA 1
ATOM 1855 C C . ASP A 1 218 ? 47.930 0.300 -79.348 1.00 75.12 218 ASP A C 1
ATOM 1857 O O . ASP A 1 218 ? 48.647 0.541 -80.317 1.00 75.12 218 ASP A O 1
ATOM 1861 N N . TRP A 1 219 ? 47.418 -0.917 -79.135 1.00 76.81 219 TRP A N 1
ATOM 1862 C CA . TRP A 1 219 ? 47.657 -2.070 -80.008 1.00 76.81 219 TRP A CA 1
ATOM 1863 C C . TRP A 1 219 ? 47.032 -1.908 -81.405 1.00 76.81 219 TRP A C 1
ATOM 1865 O O . TRP A 1 219 ? 47.714 -2.129 -82.404 1.00 76.81 219 TRP A O 1
ATOM 1875 N N . GLU A 1 220 ? 45.774 -1.461 -81.487 1.00 80.88 220 GLU A N 1
ATOM 1876 C CA . GLU A 1 220 ? 45.080 -1.164 -82.753 1.00 80.88 220 GLU A CA 1
ATOM 1877 C C . GLU A 1 220 ? 45.804 -0.054 -83.540 1.00 80.88 220 GLU A C 1
ATOM 1879 O O . GLU A 1 220 ? 45.973 -0.149 -84.757 1.00 80.88 220 GLU A O 1
ATOM 1884 N N . ASN A 1 221 ? 46.303 0.975 -82.847 1.00 77.06 221 ASN A N 1
ATOM 1885 C CA . ASN A 1 221 ? 47.096 2.048 -83.446 1.00 77.06 221 ASN A CA 1
ATOM 1886 C C . ASN A 1 221 ? 48.446 1.543 -83.967 1.00 77.06 221 ASN A C 1
ATOM 1888 O O . ASN A 1 221 ? 48.850 1.927 -85.063 1.00 77.06 221 ASN A O 1
ATOM 1892 N N . GLU A 1 222 ? 49.154 0.693 -83.218 1.00 77.50 222 GLU A N 1
ATOM 1893 C CA . GLU A 1 222 ? 50.403 0.081 -83.691 1.00 77.50 222 GLU A CA 1
ATOM 1894 C C . GLU A 1 222 ? 50.182 -0.767 -84.948 1.00 77.50 222 GLU A C 1
ATOM 1896 O O . GLU A 1 222 ? 50.999 -0.733 -85.873 1.00 77.50 222 GLU A O 1
ATOM 1901 N N . GLU A 1 223 ? 49.082 -1.516 -85.004 1.00 79.38 223 GLU A N 1
ATOM 1902 C CA . GLU A 1 223 ? 48.714 -2.315 -86.172 1.00 79.38 223 GLU A CA 1
ATOM 1903 C C . GLU A 1 223 ? 48.390 -1.425 -87.380 1.00 79.38 223 GLU A C 1
ATOM 1905 O O . GLU A 1 223 ? 48.917 -1.649 -88.473 1.00 79.38 223 GLU A O 1
ATOM 1910 N N . PHE A 1 224 ? 47.619 -0.356 -87.175 1.00 77.38 224 PHE A N 1
ATOM 1911 C CA . PHE A 1 224 ? 47.328 0.640 -88.205 1.00 77.38 224 PHE A CA 1
ATOM 1912 C C . PHE A 1 224 ? 48.596 1.343 -88.713 1.00 77.38 224 PHE A C 1
ATOM 1914 O O . PHE A 1 224 ? 48.788 1.476 -89.922 1.00 77.38 224 PHE A O 1
ATOM 1921 N N . ILE A 1 225 ? 49.506 1.742 -87.818 1.00 67.88 225 ILE A N 1
ATOM 1922 C CA . ILE A 1 225 ? 50.787 2.363 -88.190 1.00 67.88 225 ILE A CA 1
ATOM 1923 C C . ILE A 1 225 ? 51.609 1.412 -89.064 1.00 67.88 225 ILE A C 1
ATOM 1925 O O . ILE A 1 225 ? 52.166 1.851 -90.071 1.00 67.88 225 ILE A O 1
ATOM 1929 N N . LYS A 1 226 ? 51.653 0.115 -88.737 1.00 79.62 226 LYS A N 1
ATOM 1930 C CA . LYS A 1 226 ? 52.339 -0.890 -89.565 1.00 79.62 226 LYS A CA 1
ATOM 1931 C C . LYS A 1 226 ? 51.707 -1.014 -90.950 1.00 79.62 226 LYS A C 1
ATOM 1933 O O . LYS A 1 226 ? 52.440 -1.056 -91.933 1.00 79.62 226 LYS A O 1
ATOM 1938 N N . GLN A 1 227 ? 50.377 -1.014 -91.044 1.00 82.81 227 GLN A N 1
ATOM 1939 C CA . GLN A 1 227 ? 49.676 -1.044 -92.334 1.00 82.81 227 GLN A CA 1
ATOM 1940 C C . GLN A 1 227 ? 49.983 0.200 -93.178 1.00 82.81 227 GLN A C 1
ATOM 1942 O O . GLN A 1 227 ? 50.267 0.082 -94.367 1.00 82.81 227 GLN A O 1
ATOM 1947 N N . VAL A 1 228 ? 49.985 1.390 -92.570 1.00 73.62 228 VAL A N 1
ATOM 1948 C CA . VAL A 1 228 ? 50.338 2.645 -93.253 1.00 73.62 228 VAL A CA 1
ATOM 1949 C C . VAL A 1 228 ? 51.797 2.639 -93.706 1.00 73.62 228 VAL A C 1
ATOM 1951 O O . VAL A 1 228 ? 52.086 3.071 -94.820 1.00 73.62 228 VAL A O 1
ATOM 1954 N N . GLN A 1 229 ? 52.719 2.142 -92.877 1.00 75.88 229 GLN A N 1
ATOM 1955 C CA . GLN A 1 229 ? 54.131 2.005 -93.243 1.00 75.88 229 GLN A CA 1
ATOM 1956 C C . GLN A 1 229 ? 54.308 1.058 -94.430 1.00 75.88 229 GLN A C 1
ATOM 1958 O O . GLN A 1 229 ? 54.952 1.440 -95.402 1.00 75.88 229 GLN A O 1
ATOM 1963 N N . GLN A 1 230 ? 53.670 -0.112 -94.403 1.00 84.62 230 GLN A N 1
ATOM 1964 C CA . GLN A 1 230 ? 53.699 -1.067 -95.513 1.00 84.62 230 GLN A CA 1
ATOM 1965 C C . GLN A 1 230 ? 53.103 -0.472 -96.794 1.00 84.62 230 GLN A C 1
ATOM 1967 O O . GLN A 1 230 ? 53.738 -0.511 -97.844 1.00 84.62 230 GLN A O 1
ATOM 1972 N N . ALA A 1 231 ? 51.931 0.162 -96.710 1.00 77.50 231 ALA A N 1
ATOM 1973 C CA . ALA A 1 231 ? 51.304 0.816 -97.857 1.00 77.50 231 ALA A CA 1
ATOM 1974 C C . ALA A 1 231 ? 52.173 1.952 -98.419 1.00 77.50 231 ALA A C 1
ATOM 1976 O O . ALA A 1 231 ? 52.257 2.134 -99.633 1.00 77.50 231 ALA A O 1
ATOM 1977 N N . ARG A 1 232 ? 52.852 2.708 -97.546 1.00 74.06 232 ARG A N 1
ATOM 1978 C CA . ARG A 1 232 ? 53.812 3.741 -97.944 1.00 74.06 232 ARG A CA 1
ATOM 1979 C C . ARG A 1 232 ? 55.031 3.133 -98.627 1.00 74.06 232 ARG A C 1
ATOM 1981 O O . ARG A 1 232 ? 55.458 3.674 -99.635 1.00 74.06 232 ARG A O 1
ATOM 1988 N N . GLU A 1 233 ? 55.590 2.044 -98.114 1.00 76.19 233 GLU A N 1
ATOM 1989 C CA . GLU A 1 233 ? 56.720 1.348 -98.740 1.00 76.19 233 GLU A CA 1
ATOM 1990 C C . GLU A 1 233 ? 56.348 0.815 -100.126 1.00 76.19 233 GLU A C 1
ATOM 1992 O O . GLU A 1 233 ? 57.081 1.038 -101.089 1.00 76.19 233 GLU A O 1
ATOM 1997 N N . GLU A 1 234 ? 55.178 0.194 -100.261 1.00 80.81 234 GLU A N 1
ATOM 1998 C CA . GLU A 1 234 ? 54.650 -0.260 -101.549 1.00 80.81 234 GLU A CA 1
ATOM 1999 C C . GLU A 1 234 ? 54.418 0.901 -102.521 1.00 80.81 234 GLU A C 1
ATOM 2001 O O . GLU A 1 234 ? 54.755 0.805 -103.702 1.00 80.81 234 GLU A O 1
ATOM 2006 N N . PHE A 1 235 ? 53.862 2.009 -102.033 1.00 78.44 235 PHE A N 1
ATOM 2007 C CA . PHE A 1 235 ? 53.646 3.216 -102.823 1.00 78.44 235 PHE A CA 1
ATOM 2008 C C . PHE A 1 235 ? 54.965 3.860 -103.263 1.00 78.44 235 PHE A C 1
ATOM 2010 O O . PHE A 1 235 ? 55.116 4.190 -104.434 1.00 78.44 235 PHE A O 1
ATOM 2017 N N . MET A 1 236 ? 55.943 3.986 -102.364 1.00 65.38 236 MET A N 1
ATOM 2018 C CA . MET A 1 236 ? 57.274 4.513 -102.684 1.00 65.38 236 MET A CA 1
ATOM 2019 C C . MET A 1 236 ? 57.993 3.627 -103.695 1.00 65.38 236 MET A C 1
ATOM 2021 O O . MET A 1 236 ? 58.639 4.145 -104.599 1.00 65.38 236 MET A O 1
ATOM 2025 N N . LYS A 1 237 ? 57.843 2.304 -103.585 1.00 70.69 237 LYS A N 1
ATOM 2026 C CA . LYS A 1 237 ? 58.379 1.352 -104.558 1.00 70.69 237 LYS A CA 1
ATOM 2027 C C . LYS A 1 237 ? 57.737 1.535 -105.936 1.00 70.69 237 LYS A C 1
ATOM 2029 O O . LYS A 1 237 ? 58.456 1.590 -106.919 1.00 70.69 237 LYS A O 1
ATOM 2034 N N . LYS A 1 238 ? 56.415 1.738 -106.000 1.00 72.56 238 LYS A N 1
ATOM 2035 C CA . LYS A 1 238 ? 55.713 2.078 -107.252 1.00 72.56 238 LYS A CA 1
ATOM 2036 C C . LYS A 1 238 ? 56.158 3.415 -107.843 1.00 72.56 238 LYS A C 1
ATOM 2038 O O . LYS A 1 238 ? 56.346 3.491 -109.047 1.00 72.56 238 LYS A O 1
ATOM 2043 N N . ILE A 1 239 ? 56.356 4.446 -107.017 1.00 65.62 239 ILE A N 1
ATOM 2044 C CA . ILE A 1 239 ? 56.884 5.741 -107.476 1.00 65.62 239 ILE A CA 1
ATOM 2045 C C . ILE A 1 239 ? 58.298 5.580 -108.042 1.00 65.62 239 ILE A C 1
ATOM 2047 O O . ILE A 1 239 ? 58.580 6.106 -109.113 1.00 65.62 239 ILE A O 1
ATOM 2051 N N . LEU A 1 240 ? 59.168 4.850 -107.340 1.00 58.22 240 LEU A N 1
ATOM 2052 C CA . LEU A 1 240 ? 60.538 4.573 -107.782 1.00 58.22 240 LEU A CA 1
ATOM 2053 C C . LEU A 1 240 ? 60.576 3.720 -109.061 1.00 58.22 240 LEU A C 1
ATOM 2055 O O . LEU A 1 240 ? 61.489 3.886 -109.860 1.00 58.22 240 LEU A O 1
ATOM 2059 N N . ASP A 1 241 ? 59.580 2.859 -109.278 1.00 57.22 241 ASP A N 1
ATOM 2060 C CA . ASP A 1 241 ? 59.447 2.052 -110.497 1.00 57.22 241 ASP A CA 1
ATOM 2061 C C . ASP A 1 241 ? 58.818 2.836 -111.682 1.00 57.22 241 ASP A C 1
ATOM 2063 O O . ASP A 1 241 ? 59.007 2.444 -112.833 1.00 57.22 241 ASP A O 1
ATOM 2067 N N . GLU A 1 242 ? 58.091 3.941 -111.443 1.00 56.25 242 GLU A N 1
ATOM 2068 C CA . GLU A 1 242 ? 57.415 4.751 -112.483 1.00 56.25 242 GLU A CA 1
ATOM 2069 C C . GLU A 1 242 ? 58.110 6.089 -112.820 1.00 56.25 242 GLU A C 1
ATOM 2071 O O . GLU A 1 242 ? 57.735 6.741 -113.799 1.00 56.25 242 GLU A O 1
ATOM 2076 N N . GLN A 1 243 ? 59.134 6.511 -112.072 1.00 50.09 243 GLN A N 1
ATOM 2077 C CA . GLN A 1 243 ? 59.873 7.754 -112.326 1.00 50.09 243 GLN A CA 1
ATOM 2078 C C . GLN A 1 243 ? 61.388 7.517 -112.426 1.00 50.09 243 GLN A C 1
ATOM 2080 O O . GLN A 1 243 ? 62.082 7.459 -111.416 1.00 50.09 243 GLN A O 1
ATOM 2085 N N . ASP A 1 244 ? 61.921 7.516 -113.653 1.00 49.66 244 ASP A N 1
ATOM 2086 C CA . ASP A 1 244 ? 63.320 7.886 -113.924 1.00 49.66 244 ASP A CA 1
ATOM 2087 C C . ASP A 1 244 ? 63.446 9.405 -113.708 1.00 49.66 244 ASP A C 1
ATOM 2089 O O . ASP A 1 244 ? 63.422 10.210 -114.643 1.00 49.66 244 ASP A O 1
ATOM 2093 N N . ILE A 1 245 ? 63.474 9.831 -112.444 1.00 49.28 245 ILE A N 1
ATOM 2094 C CA . ILE A 1 245 ? 63.739 11.221 -112.082 1.00 49.28 245 ILE A CA 1
ATOM 2095 C C . ILE A 1 245 ? 64.909 11.241 -111.111 1.00 49.28 245 ILE A C 1
ATOM 2097 O O . ILE A 1 245 ? 64.819 10.847 -109.951 1.00 49.28 245 ILE A O 1
ATOM 2101 N N . SER A 1 246 ? 66.016 11.726 -111.666 1.00 44.53 246 SER A N 1
ATOM 2102 C CA . SER A 1 246 ? 67.248 12.113 -111.003 1.00 44.53 246 SER A CA 1
ATOM 2103 C C . SER A 1 246 ? 66.998 12.821 -109.674 1.00 44.53 246 SER A C 1
ATOM 2105 O O . SER A 1 246 ? 66.262 13.810 -109.614 1.00 44.53 246 SER A O 1
ATOM 2107 N N . GLU A 1 247 ? 67.715 12.363 -108.652 1.00 48.34 247 GLU A N 1
ATOM 2108 C CA . GLU A 1 247 ? 68.105 13.143 -107.483 1.00 48.34 247 GLU A CA 1
ATOM 2109 C C . GLU A 1 247 ? 68.542 14.544 -107.923 1.00 48.34 247 GLU A C 1
ATOM 2111 O O . GLU A 1 247 ? 69.599 14.693 -108.525 1.00 48.34 247 GLU A O 1
ATOM 2116 N N . ASN A 1 248 ? 67.693 15.547 -107.705 1.00 48.81 248 ASN A N 1
ATOM 2117 C CA . ASN A 1 248 ? 68.054 16.954 -107.522 1.00 48.81 248 ASN A CA 1
ATOM 2118 C C . ASN A 1 248 ? 66.769 17.763 -107.357 1.00 48.81 248 ASN A C 1
ATOM 2120 O O . ASN A 1 248 ? 66.216 18.274 -108.326 1.00 48.81 248 ASN A O 1
ATOM 2124 N N . ASN A 1 249 ? 66.277 17.820 -106.119 1.00 48.44 249 ASN A N 1
ATOM 2125 C CA . ASN A 1 249 ? 65.632 18.992 -105.508 1.00 48.44 249 ASN A CA 1
ATOM 2126 C C . ASN A 1 249 ? 65.144 18.626 -104.097 1.00 48.44 249 ASN A C 1
ATOM 2128 O O . ASN A 1 249 ? 63.962 18.730 -103.774 1.00 48.44 249 ASN A O 1
ATOM 2132 N N . GLN A 1 250 ? 66.072 18.172 -103.248 1.00 48.66 250 GLN A N 1
ATOM 2133 C CA . GLN A 1 250 ? 65.842 18.112 -101.801 1.00 48.66 250 GLN A CA 1
ATOM 2134 C C . GLN A 1 250 ? 66.160 19.447 -101.100 1.00 48.66 250 GLN A C 1
ATOM 2136 O O . GLN A 1 250 ? 65.627 19.676 -100.024 1.00 48.66 250 GLN A O 1
ATOM 2141 N N . ASP A 1 251 ? 66.893 20.372 -101.737 1.00 48.34 251 ASP A N 1
ATOM 2142 C CA . ASP A 1 251 ? 67.246 21.670 -101.129 1.00 48.34 251 ASP A CA 1
ATOM 2143 C C . ASP A 1 251 ? 66.224 22.798 -101.373 1.00 48.34 251 ASP A C 1
ATOM 2145 O O . ASP A 1 251 ? 66.077 23.684 -100.538 1.00 48.34 251 ASP A O 1
ATOM 2149 N N . PHE A 1 252 ? 65.437 22.770 -102.456 1.00 47.50 252 PHE A N 1
ATOM 2150 C CA . PHE A 1 252 ? 64.520 23.885 -102.764 1.00 47.50 252 PHE A CA 1
ATOM 2151 C C . PHE A 1 252 ? 63.264 23.926 -101.871 1.00 47.50 252 PHE A C 1
ATOM 2153 O O . PHE A 1 252 ? 62.656 24.977 -101.685 1.00 47.50 252 PHE A O 1
ATOM 2160 N N . ASN A 1 253 ? 62.872 22.792 -101.283 1.00 53.34 253 ASN A N 1
ATOM 2161 C CA . ASN A 1 253 ? 61.705 22.736 -100.398 1.00 53.34 253 ASN A CA 1
ATOM 2162 C C . ASN A 1 253 ? 62.036 23.095 -98.941 1.00 53.34 253 ASN A C 1
ATOM 2164 O O . ASN A 1 253 ? 61.117 23.382 -98.179 1.00 53.34 253 ASN A O 1
ATOM 2168 N N . GLN A 1 254 ? 63.314 23.104 -98.547 1.00 53.38 254 GLN A N 1
ATOM 2169 C CA . GLN A 1 254 ? 63.717 23.340 -97.159 1.00 53.38 254 GLN A CA 1
ATOM 2170 C C . GLN A 1 254 ? 63.896 24.835 -96.848 1.00 53.38 254 GLN A C 1
ATOM 2172 O O . GLN A 1 254 ? 63.446 25.280 -95.793 1.00 53.38 254 GLN A O 1
ATOM 2177 N N . ASP A 1 255 ? 64.413 25.624 -97.797 1.00 51.06 255 ASP A N 1
ATOM 2178 C CA . ASP A 1 255 ? 64.507 27.089 -97.674 1.00 51.06 255 ASP A CA 1
ATOM 2179 C C . ASP A 1 255 ? 63.127 27.768 -97.722 1.00 51.06 255 ASP A C 1
ATOM 2181 O O . ASP A 1 255 ? 62.838 28.652 -96.916 1.00 51.06 255 ASP A O 1
ATOM 2185 N N . LEU A 1 256 ? 62.217 27.285 -98.578 1.00 55.91 256 LEU A N 1
ATOM 2186 C CA . LEU A 1 256 ? 60.841 27.794 -98.651 1.00 55.91 256 LEU A CA 1
ATOM 2187 C C . LEU A 1 256 ? 60.029 27.457 -97.383 1.00 55.91 256 LEU A C 1
ATOM 2189 O O . LEU A 1 256 ? 59.204 28.254 -96.936 1.00 55.91 256 LEU A O 1
ATOM 2193 N N . LEU A 1 257 ? 60.274 26.290 -96.771 1.00 54.50 257 LEU A N 1
ATOM 2194 C CA . LEU A 1 257 ? 59.671 25.907 -95.489 1.00 54.50 257 LEU A CA 1
ATOM 2195 C C . LEU A 1 257 ? 60.231 26.722 -94.314 1.00 54.50 257 LEU A C 1
ATOM 2197 O O . LEU A 1 257 ? 59.492 26.967 -93.360 1.00 54.50 257 LEU A O 1
ATOM 2201 N N . LEU A 1 258 ? 61.494 27.160 -94.358 1.00 55.94 258 LEU A N 1
ATOM 2202 C CA . LEU A 1 258 ? 62.047 28.064 -93.345 1.00 55.94 258 LEU A CA 1
ATOM 2203 C C . LEU A 1 258 ? 61.485 29.486 -93.486 1.00 55.94 258 LEU A C 1
ATOM 2205 O O . LEU A 1 258 ? 61.011 30.035 -92.493 1.00 55.94 258 LEU A O 1
ATOM 2209 N N . GLU A 1 259 ? 61.441 30.049 -94.697 1.00 57.09 259 GLU A N 1
ATOM 2210 C CA . GLU A 1 259 ? 60.903 31.402 -94.920 1.00 57.09 259 GLU A CA 1
ATOM 2211 C C . GLU A 1 259 ? 59.412 31.516 -94.554 1.00 57.09 259 GLU A C 1
ATOM 2213 O O . GLU A 1 259 ? 58.995 32.504 -93.943 1.00 57.09 259 GLU A O 1
ATOM 2218 N N . LEU A 1 260 ? 58.604 30.490 -94.850 1.00 58.66 260 LEU A N 1
ATOM 2219 C CA . LEU A 1 260 ? 57.177 30.470 -94.499 1.00 58.66 260 LEU A CA 1
ATOM 2220 C C . LEU A 1 260 ? 56.934 30.282 -92.993 1.00 58.66 260 LEU A C 1
ATOM 2222 O O . LEU A 1 260 ? 55.991 30.856 -92.445 1.00 58.66 260 LEU A O 1
ATOM 2226 N N . ASN A 1 261 ? 57.781 29.515 -92.301 1.00 60.91 261 ASN A N 1
ATOM 2227 C CA . ASN A 1 261 ? 57.669 29.339 -90.851 1.00 60.91 261 ASN A CA 1
ATOM 2228 C C . ASN A 1 261 ? 58.144 30.582 -90.081 1.00 60.91 261 ASN A C 1
ATOM 2230 O O . ASN A 1 261 ? 57.505 30.969 -89.102 1.00 60.91 261 ASN A O 1
ATOM 2234 N N . GLU A 1 262 ? 59.197 31.256 -90.548 1.00 61.47 262 GLU A N 1
ATOM 2235 C CA . GLU A 1 262 ? 59.705 32.487 -89.931 1.00 61.47 262 GLU A CA 1
ATOM 2236 C C . GLU A 1 262 ? 58.783 33.701 -90.143 1.00 61.47 262 GLU A C 1
ATOM 2238 O O . GLU A 1 262 ? 58.717 34.579 -89.276 1.00 61.47 262 GLU A O 1
ATOM 2243 N N . ALA A 1 263 ? 58.049 33.756 -91.260 1.00 60.59 263 ALA A N 1
ATOM 2244 C CA . ALA A 1 263 ? 57.026 34.776 -91.498 1.00 60.59 263 ALA A CA 1
ATOM 2245 C C . ALA A 1 263 ? 55.829 34.613 -90.542 1.00 60.59 263 ALA A C 1
ATOM 2247 O O . ALA A 1 263 ? 55.431 35.576 -89.885 1.00 60.59 263 ALA A O 1
ATOM 2248 N N . ASN A 1 264 ? 55.333 33.380 -90.380 1.00 65.81 264 ASN A N 1
ATOM 2249 C CA . ASN A 1 264 ? 54.228 33.067 -89.468 1.00 65.81 264 ASN A CA 1
ATOM 2250 C C . ASN A 1 264 ? 54.604 33.294 -87.995 1.00 65.81 264 ASN A C 1
ATOM 2252 O O . ASN A 1 264 ? 53.798 33.790 -87.211 1.00 65.81 264 ASN A O 1
ATOM 2256 N N . ASP A 1 265 ? 55.845 32.982 -87.610 1.00 74.50 265 ASP A N 1
ATOM 2257 C CA . ASP A 1 265 ? 56.329 33.217 -86.249 1.00 74.50 265 ASP A CA 1
ATOM 2258 C C . ASP A 1 265 ? 56.256 34.699 -85.860 1.00 74.50 265 ASP A C 1
ATOM 2260 O O . ASP A 1 265 ? 55.775 35.025 -84.773 1.00 74.50 265 ASP A O 1
ATOM 2264 N N . LYS A 1 266 ? 56.712 35.604 -86.737 1.00 76.56 266 LYS A N 1
ATOM 2265 C CA . LYS A 1 266 ? 56.707 37.054 -86.474 1.00 76.56 266 LYS A CA 1
ATOM 2266 C C . LYS A 1 266 ? 55.289 37.581 -86.277 1.00 76.56 266 LYS A C 1
ATOM 2268 O O . LYS A 1 266 ? 55.042 38.273 -85.291 1.00 76.56 266 LYS A O 1
ATOM 2273 N N . GLU A 1 267 ? 54.359 37.179 -87.141 1.00 81.19 267 GLU A N 1
ATOM 2274 C CA . GLU A 1 267 ? 52.944 37.549 -87.021 1.00 81.19 267 GLU A CA 1
ATOM 2275 C C . GLU A 1 267 ? 52.324 37.023 -85.717 1.00 81.19 267 GLU A C 1
ATOM 2277 O O . GLU A 1 267 ? 51.578 37.741 -85.050 1.00 81.19 267 GLU A O 1
ATOM 2282 N N . PHE A 1 268 ? 52.672 35.806 -85.282 1.00 87.38 268 PHE A N 1
ATOM 2283 C CA . PHE A 1 268 ? 52.158 35.244 -84.030 1.00 87.38 268 PHE A CA 1
ATOM 2284 C C . PHE A 1 268 ? 52.767 35.872 -82.770 1.00 87.38 268 PHE A C 1
ATOM 2286 O O . PHE A 1 268 ? 52.052 36.029 -81.774 1.00 87.38 268 PHE A O 1
ATOM 2293 N N . TYR A 1 269 ? 54.044 36.271 -82.789 1.00 87.75 269 TYR A N 1
ATOM 2294 C CA . TYR A 1 269 ? 54.643 37.044 -81.691 1.00 87.75 269 TYR A CA 1
ATOM 2295 C C . TYR A 1 269 ? 53.986 38.426 -81.560 1.00 87.75 269 TYR A C 1
ATOM 2297 O O . TYR A 1 269 ? 53.638 38.839 -80.450 1.00 87.75 269 TYR A O 1
ATOM 2305 N N . GLU A 1 270 ? 53.740 39.106 -82.683 1.00 86.44 270 GLU A N 1
ATOM 2306 C CA . GLU A 1 270 ? 53.032 40.390 -82.713 1.00 86.44 270 GLU A CA 1
ATOM 2307 C C . GLU A 1 270 ? 51.578 40.257 -82.242 1.00 86.44 270 GLU A C 1
ATOM 2309 O O . GLU A 1 270 ? 51.121 41.051 -81.412 1.00 86.44 270 GLU A O 1
ATOM 2314 N N . LEU A 1 271 ? 50.869 39.214 -82.686 1.00 88.31 271 LEU A N 1
ATOM 2315 C CA . LEU A 1 271 ? 49.491 38.928 -82.278 1.00 88.31 271 LEU A CA 1
ATOM 2316 C C . LEU A 1 271 ? 49.373 38.690 -80.764 1.00 88.31 271 LEU A C 1
ATOM 2318 O O . LEU A 1 271 ? 48.435 39.174 -80.123 1.00 88.31 271 LEU A O 1
ATOM 2322 N N . LEU A 1 272 ? 50.333 37.968 -80.178 1.00 87.62 272 LEU A N 1
ATOM 2323 C CA . LEU A 1 272 ? 50.407 37.721 -78.735 1.00 87.62 272 LEU A CA 1
ATOM 2324 C C . LEU A 1 272 ? 51.024 38.889 -77.947 1.00 87.62 272 LEU A C 1
ATOM 2326 O O . LEU A 1 272 ? 51.045 38.838 -76.715 1.00 87.62 272 LEU A O 1
ATOM 2330 N N . GLN A 1 273 ? 51.462 39.951 -78.629 1.00 89.44 273 GLN A N 1
ATOM 2331 C CA . GLN A 1 273 ? 52.072 41.154 -78.049 1.00 89.44 273 GLN A CA 1
ATOM 2332 C C . GLN A 1 273 ? 53.310 40.855 -77.192 1.00 89.44 273 GLN A C 1
ATOM 2334 O O . GLN A 1 273 ? 53.528 41.476 -76.148 1.00 89.44 273 GLN A O 1
ATOM 2339 N N . VAL A 1 274 ? 54.119 39.893 -77.627 1.00 89.12 274 VAL A N 1
ATOM 2340 C CA . VAL A 1 274 ? 55.368 39.482 -76.973 1.00 89.12 274 VAL A CA 1
ATOM 2341 C C . VAL A 1 274 ? 56.556 39.754 -77.890 1.00 89.12 274 VAL A C 1
ATOM 2343 O O . VAL A 1 274 ? 56.406 39.854 -79.107 1.00 89.12 274 VAL A O 1
ATOM 2346 N N . GLN A 1 275 ? 57.753 39.904 -77.318 1.00 86.88 275 GLN A N 1
ATOM 2347 C CA . GLN A 1 275 ? 58.941 40.129 -78.139 1.00 86.88 275 GLN A CA 1
ATOM 2348 C C . GLN A 1 275 ? 59.282 38.882 -78.975 1.00 86.88 275 GLN A C 1
ATOM 2350 O O . GLN A 1 275 ? 59.101 37.759 -78.491 1.00 86.88 275 GLN A O 1
ATOM 2355 N N . PRO A 1 276 ? 59.801 39.052 -80.207 1.00 84.62 276 PRO A N 1
ATOM 2356 C CA . PRO A 1 276 ? 60.286 37.933 -81.007 1.00 84.62 276 PRO A CA 1
ATOM 2357 C C . PRO A 1 276 ? 61.352 37.147 -80.232 1.00 84.62 276 PRO A C 1
ATOM 2359 O O . PRO A 1 276 ? 62.370 37.710 -79.834 1.00 84.62 276 PRO A O 1
ATOM 2362 N N . GLY A 1 277 ? 61.108 35.854 -79.998 1.00 80.00 277 GLY A N 1
ATOM 2363 C CA . GLY A 1 277 ? 61.996 34.995 -79.202 1.00 80.00 277 GLY A CA 1
ATOM 2364 C C . GLY A 1 277 ? 61.701 34.951 -77.696 1.00 80.00 277 GLY A C 1
ATOM 2365 O O . GLY A 1 277 ? 62.554 34.497 -76.936 1.00 80.00 277 GLY A O 1
ATOM 2366 N N . ALA A 1 278 ? 60.522 35.408 -77.258 1.00 84.69 278 ALA A N 1
ATOM 2367 C CA . ALA A 1 278 ? 60.063 35.271 -75.873 1.00 84.69 278 ALA A CA 1
ATOM 2368 C C . ALA A 1 278 ? 60.091 33.810 -75.373 1.00 84.69 278 ALA A C 1
ATOM 2370 O O . ALA A 1 278 ? 59.904 32.866 -76.145 1.00 84.69 278 ALA A O 1
ATOM 2371 N N . GLU A 1 279 ? 60.295 33.619 -74.064 1.00 84.81 279 GLU A N 1
ATOM 2372 C CA . GLU A 1 279 ? 60.338 32.278 -73.464 1.00 84.81 279 GLU A CA 1
ATOM 2373 C C . GLU A 1 279 ? 58.970 31.568 -73.589 1.00 84.81 279 GLU A C 1
ATOM 2375 O O . GLU A 1 279 ? 57.927 32.225 -73.494 1.00 84.81 279 GLU A O 1
ATOM 2380 N N . PRO A 1 280 ? 58.930 30.222 -73.690 1.00 82.06 280 PRO A N 1
ATOM 2381 C CA . PRO A 1 280 ? 57.692 29.437 -73.734 1.00 82.06 280 PRO A CA 1
ATOM 2382 C C . PRO A 1 280 ? 56.675 29.814 -72.643 1.00 82.06 280 PRO A C 1
ATOM 2384 O O . PRO A 1 280 ? 55.471 29.908 -72.892 1.00 82.06 280 PRO A O 1
ATOM 2387 N N . GLU A 1 281 ? 57.151 30.085 -71.424 1.00 80.69 281 GLU A N 1
ATOM 2388 C CA . GLU A 1 281 ? 56.292 30.503 -70.313 1.00 80.69 281 GLU A CA 1
ATOM 2389 C C . GLU A 1 281 ? 55.662 31.888 -70.512 1.00 80.69 281 GLU A C 1
ATOM 2391 O O . GLU A 1 281 ? 54.550 32.140 -70.036 1.00 80.69 281 GLU A O 1
ATOM 2396 N N . GLU A 1 282 ? 56.368 32.802 -71.173 1.00 84.62 282 GLU A N 1
ATOM 2397 C CA . GLU A 1 282 ? 55.923 34.172 -71.421 1.00 84.62 282 GLU A CA 1
ATOM 2398 C C . GLU A 1 282 ? 54.861 34.209 -72.522 1.00 84.62 282 GLU A C 1
ATOM 2400 O O . GLU A 1 282 ? 53.796 34.801 -72.322 1.00 84.62 282 GLU A O 1
ATOM 2405 N N . ILE A 1 283 ? 55.087 33.466 -73.610 1.00 87.62 283 ILE A N 1
ATOM 2406 C CA . ILE A 1 283 ? 54.111 33.241 -74.688 1.00 87.62 283 ILE A CA 1
ATOM 2407 C C . ILE A 1 283 ? 52.810 32.673 -74.103 1.00 87.62 283 ILE A C 1
ATOM 2409 O O . ILE A 1 283 ? 51.714 33.178 -74.367 1.00 87.62 283 ILE A O 1
ATOM 2413 N N . HIS A 1 284 ? 52.921 31.664 -73.232 1.00 85.88 284 HIS A N 1
ATOM 2414 C CA . HIS A 1 284 ? 51.764 31.038 -72.598 1.00 85.88 284 HIS A CA 1
ATOM 2415 C C . HIS A 1 284 ? 50.981 32.005 -71.694 1.00 85.88 284 HIS A C 1
ATOM 2417 O O . HIS A 1 284 ? 49.746 32.060 -71.732 1.00 85.88 284 HIS A O 1
ATOM 2423 N N . LYS A 1 285 ? 51.685 32.805 -70.884 1.00 87.19 285 LYS A N 1
ATOM 2424 C CA . LYS A 1 285 ? 51.063 33.817 -70.013 1.00 87.19 285 LYS A CA 1
ATOM 2425 C C . LYS A 1 285 ? 50.358 34.905 -70.825 1.00 87.19 285 LYS A C 1
ATOM 2427 O O . LYS A 1 285 ? 49.248 35.302 -70.455 1.00 87.19 285 LYS A O 1
ATOM 2432 N N . ALA A 1 286 ? 50.968 35.366 -71.916 1.00 89.69 286 ALA A N 1
ATOM 2433 C CA . ALA A 1 286 ? 50.387 36.363 -72.810 1.00 89.69 286 ALA A CA 1
ATOM 2434 C C . ALA A 1 286 ? 49.101 35.844 -73.468 1.00 89.69 286 ALA A C 1
ATOM 2436 O O . ALA A 1 286 ? 48.058 36.500 -73.380 1.00 89.69 286 ALA A O 1
ATOM 2437 N N . TYR A 1 287 ? 49.131 34.613 -73.990 1.00 90.62 287 TYR A N 1
ATOM 2438 C CA . TYR A 1 287 ? 47.945 33.940 -74.518 1.00 90.62 287 TYR A CA 1
ATOM 2439 C C . TYR A 1 287 ? 46.820 33.859 -73.476 1.00 90.62 287 TYR A C 1
ATOM 2441 O O . TYR A 1 287 ? 45.699 34.273 -73.756 1.00 90.62 287 TYR A O 1
ATOM 2449 N N . LEU A 1 288 ? 47.094 33.401 -72.247 1.00 88.19 288 LEU A N 1
ATOM 2450 C CA . LEU A 1 288 ? 46.060 33.285 -71.206 1.00 88.19 288 LEU A CA 1
ATOM 2451 C C . LEU A 1 288 ? 45.416 34.633 -70.857 1.00 88.19 288 LEU A C 1
ATOM 2453 O O . LEU A 1 288 ? 44.229 34.694 -70.521 1.00 88.19 288 LEU A O 1
ATOM 2457 N N . LYS A 1 289 ? 46.197 35.715 -70.906 1.00 90.00 289 LYS A N 1
ATOM 2458 C CA . LYS A 1 289 ? 45.710 37.072 -70.652 1.00 90.00 289 LYS A CA 1
ATOM 2459 C C . LYS A 1 289 ? 44.783 37.538 -71.774 1.00 90.00 289 LYS A C 1
ATOM 2461 O O . LYS A 1 289 ? 43.689 38.015 -71.476 1.00 90.00 289 LYS A O 1
ATOM 2466 N N . LEU A 1 290 ? 45.184 37.357 -73.031 1.00 90.12 290 LEU A N 1
ATOM 2467 C CA . LEU A 1 290 ? 44.395 37.744 -74.204 1.00 90.12 290 LEU A CA 1
ATOM 2468 C C . LEU A 1 290 ? 43.153 36.855 -74.375 1.00 90.12 290 LEU A C 1
ATOM 2470 O O . LEU A 1 290 ? 42.061 37.366 -74.614 1.00 90.12 290 LEU A O 1
ATOM 2474 N N . ALA A 1 291 ? 43.265 35.549 -74.129 1.00 88.38 291 ALA A N 1
ATOM 2475 C CA . ALA A 1 291 ? 42.150 34.607 -74.187 1.00 88.38 291 ALA A CA 1
ATOM 2476 C C . ALA A 1 291 ? 41.047 34.961 -73.178 1.00 88.38 291 ALA A C 1
ATOM 2478 O O . ALA A 1 291 ? 39.868 34.928 -73.509 1.00 88.38 291 ALA A O 1
ATOM 2479 N N . LYS A 1 292 ? 41.398 35.392 -71.959 1.00 88.06 292 LYS A N 1
ATOM 2480 C CA . LYS A 1 292 ? 40.398 35.885 -70.993 1.00 88.06 292 LYS A CA 1
ATOM 2481 C C . LYS A 1 292 ? 39.699 37.166 -71.455 1.00 88.06 292 LYS A C 1
ATOM 2483 O O . LYS A 1 292 ? 38.542 37.374 -71.106 1.00 88.06 292 LYS A O 1
ATOM 2488 N N . GLN A 1 293 ? 40.388 38.019 -72.212 1.00 86.38 293 GLN A N 1
ATOM 2489 C CA . GLN A 1 293 ? 39.845 39.285 -72.715 1.00 86.38 293 GLN A CA 1
ATOM 2490 C C . GLN A 1 293 ? 38.955 39.107 -73.951 1.00 86.38 293 GLN A C 1
ATOM 2492 O O . GLN A 1 293 ? 37.994 39.856 -74.121 1.00 86.38 293 GLN A O 1
ATOM 2497 N N . PHE A 1 294 ? 39.256 38.124 -74.802 1.00 87.12 294 PHE A N 1
ATOM 2498 C CA . PHE A 1 294 ? 38.537 37.866 -76.054 1.00 87.12 294 PHE A CA 1
ATOM 2499 C C . PHE A 1 294 ? 37.684 36.589 -76.022 1.00 87.12 294 PHE A C 1
ATOM 2501 O O . PHE A 1 294 ? 37.209 36.147 -77.062 1.00 87.12 294 PHE A O 1
ATOM 2508 N N . HIS A 1 295 ? 37.451 35.992 -74.848 1.00 85.50 295 HIS A N 1
ATOM 2509 C CA . HIS A 1 295 ? 36.578 34.822 -74.740 1.00 85.50 295 HIS A CA 1
ATOM 2510 C C . HIS A 1 295 ? 35.151 35.180 -75.175 1.00 85.50 295 HIS A C 1
ATOM 2512 O O . HIS A 1 295 ? 34.600 36.123 -74.606 1.00 85.50 295 HIS A O 1
ATOM 2518 N N . PRO A 1 296 ? 34.521 34.439 -76.109 1.00 82.62 296 PRO A N 1
ATOM 2519 C CA . PRO A 1 296 ? 33.194 34.784 -76.630 1.00 82.62 296 PRO A CA 1
ATOM 2520 C C . PRO A 1 296 ? 32.122 34.837 -75.529 1.00 82.62 296 PRO A C 1
ATOM 2522 O O . PRO A 1 296 ? 31.218 35.666 -75.582 1.00 82.62 296 PRO A O 1
ATOM 2525 N N . ASP A 1 297 ? 32.270 34.024 -74.476 1.00 84.62 297 ASP A N 1
ATOM 2526 C CA . ASP A 1 297 ? 31.355 34.064 -73.323 1.00 84.62 297 ASP A CA 1
ATOM 2527 C C . ASP A 1 297 ? 31.523 35.316 -72.442 1.00 84.62 297 ASP A C 1
ATOM 2529 O O . ASP A 1 297 ? 30.569 35.748 -71.794 1.00 84.62 297 ASP A O 1
ATOM 2533 N N . LEU A 1 298 ? 32.727 35.900 -72.386 1.00 82.50 298 LEU A N 1
ATOM 2534 C CA . LEU A 1 298 ? 33.045 37.049 -71.523 1.00 82.50 298 LEU A CA 1
ATOM 2535 C C . LEU A 1 298 ? 32.972 38.381 -72.286 1.00 82.50 298 LEU A C 1
ATOM 2537 O O . LEU A 1 298 ? 32.615 39.406 -71.705 1.00 82.50 298 LEU A O 1
ATOM 2541 N N . ASN A 1 299 ? 33.284 38.373 -73.582 1.00 81.19 299 ASN A N 1
ATOM 2542 C CA . ASN A 1 299 ? 33.327 39.540 -74.449 1.00 81.19 299 ASN A CA 1
ATOM 2543 C C . ASN A 1 299 ? 32.337 39.377 -75.610 1.00 81.19 299 ASN A C 1
ATOM 2545 O O . ASN A 1 299 ? 32.553 38.590 -76.524 1.00 81.19 299 ASN A O 1
ATOM 2549 N N . LYS A 1 300 ? 31.259 40.169 -75.575 1.00 81.12 300 LYS A N 1
ATOM 2550 C CA . LYS A 1 300 ? 30.142 40.110 -76.534 1.00 81.12 300 LYS A CA 1
ATOM 2551 C C . LYS A 1 300 ? 30.395 40.874 -77.843 1.00 81.12 300 LYS A C 1
ATOM 2553 O O . LYS A 1 300 ? 29.461 41.061 -78.618 1.00 81.12 300 LYS A O 1
ATOM 2558 N N . SER A 1 301 ? 31.611 41.374 -78.069 1.00 84.94 301 SER A N 1
ATOM 2559 C CA . SER A 1 301 ? 31.965 42.027 -79.332 1.00 84.94 301 SER A CA 1
ATOM 2560 C C . SER A 1 301 ? 31.936 41.012 -80.485 1.00 84.94 301 SER A C 1
ATOM 2562 O O . SER A 1 301 ? 32.451 39.905 -80.307 1.00 84.94 301 SER A O 1
ATOM 2564 N N . PRO A 1 302 ? 31.404 41.361 -81.672 1.00 79.69 302 PRO A N 1
ATOM 2565 C CA . PRO A 1 302 ? 31.396 40.461 -82.829 1.00 79.69 302 PRO A CA 1
ATOM 2566 C C . PRO A 1 302 ? 32.808 40.025 -83.262 1.00 79.69 302 PRO A C 1
ATOM 2568 O O . PRO A 1 302 ? 32.975 38.924 -83.779 1.00 79.69 302 PRO A O 1
ATOM 2571 N N . ASP A 1 303 ? 33.834 40.827 -82.963 1.00 81.31 303 ASP A N 1
ATOM 2572 C CA . ASP A 1 303 ? 35.230 40.517 -83.297 1.00 81.31 303 ASP A CA 1
ATOM 2573 C C . ASP A 1 303 ? 35.924 39.604 -82.275 1.00 81.31 303 ASP A C 1
ATOM 2575 O O . ASP A 1 303 ? 37.015 39.094 -82.542 1.00 81.31 303 ASP A O 1
ATOM 2579 N N . ALA A 1 304 ? 35.322 39.375 -81.100 1.00 84.44 304 ALA A N 1
ATOM 2580 C CA . ALA A 1 304 ? 35.933 38.563 -80.046 1.00 84.44 304 ALA A CA 1
ATOM 2581 C C . ALA A 1 304 ? 36.141 37.108 -80.499 1.00 84.44 304 ALA A C 1
ATOM 2583 O O . ALA A 1 304 ? 37.205 36.538 -80.266 1.00 84.44 304 ALA A O 1
ATOM 2584 N N . SER A 1 305 ? 35.169 36.535 -81.222 1.00 83.62 305 SER A N 1
ATOM 2585 C CA . SER A 1 305 ? 35.284 35.171 -81.756 1.00 83.62 305 SER A CA 1
ATOM 2586 C C . SER A 1 305 ? 36.414 35.056 -82.778 1.00 83.62 305 SER A C 1
ATOM 2588 O O . SER A 1 305 ? 37.180 34.096 -82.729 1.00 83.62 305 SER A O 1
ATOM 2590 N N . ASN A 1 306 ? 36.550 36.037 -83.674 1.00 84.75 306 ASN A N 1
ATOM 2591 C CA . ASN A 1 306 ? 37.571 36.008 -84.722 1.00 84.75 306 ASN A CA 1
ATOM 2592 C C . ASN A 1 306 ? 38.973 36.133 -84.116 1.00 84.75 306 ASN A C 1
ATOM 2594 O O . ASN A 1 306 ? 39.841 35.309 -84.398 1.00 84.75 306 ASN A O 1
ATOM 2598 N N . ARG A 1 307 ? 39.161 37.067 -83.176 1.00 84.62 307 ARG A N 1
ATOM 2599 C CA . ARG A 1 307 ? 40.433 37.212 -82.451 1.00 84.62 307 ARG A CA 1
ATOM 2600 C C . ARG A 1 307 ? 40.776 35.990 -81.611 1.00 84.62 307 ARG A C 1
ATOM 2602 O O . ARG A 1 307 ? 41.937 35.608 -81.538 1.00 84.62 307 ARG A O 1
ATOM 2609 N N . MET A 1 308 ? 39.788 35.345 -80.991 1.00 87.19 308 MET A N 1
ATOM 2610 C CA . MET A 1 308 ? 40.027 34.110 -80.243 1.00 87.19 308 MET A CA 1
ATOM 2611 C C . MET A 1 308 ? 40.525 32.977 -81.155 1.00 87.19 308 MET A C 1
ATOM 2613 O O . MET A 1 308 ? 41.411 32.224 -80.759 1.00 87.19 308 MET A O 1
ATOM 2617 N N . ILE A 1 309 ? 40.001 32.863 -82.380 1.00 85.75 309 ILE A N 1
ATOM 2618 C CA . ILE A 1 309 ? 40.477 31.872 -83.358 1.00 85.75 309 ILE A CA 1
ATOM 2619 C C . ILE A 1 309 ? 41.942 32.136 -83.726 1.00 85.75 309 ILE A C 1
ATOM 2621 O O . ILE A 1 309 ? 42.741 31.201 -83.735 1.00 85.75 309 ILE A O 1
ATOM 2625 N N . GLU A 1 310 ? 42.313 33.391 -83.978 1.00 86.69 310 GLU A N 1
ATOM 2626 C CA . GLU A 1 310 ? 43.697 33.777 -84.289 1.00 86.69 310 GLU A CA 1
ATOM 2627 C C . GLU A 1 310 ? 44.648 33.484 -83.116 1.00 86.69 310 GLU A C 1
ATOM 2629 O O . GLU A 1 310 ? 45.702 32.877 -83.306 1.00 86.69 310 GLU A O 1
ATOM 2634 N N . LEU A 1 311 ? 44.244 33.814 -81.884 1.00 89.00 311 LEU A N 1
ATOM 2635 C CA . LEU A 1 311 ? 45.017 33.511 -80.672 1.00 89.00 311 LEU A CA 1
ATOM 2636 C C . LEU A 1 311 ? 45.190 32.003 -80.452 1.00 89.00 311 LEU A C 1
ATOM 2638 O O . LEU A 1 311 ? 46.259 31.556 -80.034 1.00 89.00 311 LEU A O 1
ATOM 2642 N N . ASN A 1 312 ? 44.153 31.209 -80.735 1.00 86.12 312 ASN A N 1
ATOM 2643 C CA . ASN A 1 312 ? 44.217 29.751 -80.646 1.00 86.12 312 ASN A CA 1
ATOM 2644 C C . ASN A 1 312 ? 45.204 29.164 -81.657 1.00 86.12 312 ASN A C 1
ATOM 2646 O O . ASN A 1 312 ? 45.973 28.280 -81.285 1.00 86.12 312 ASN A O 1
ATOM 2650 N N . ARG A 1 313 ? 45.222 29.683 -82.892 1.00 84.56 313 ARG A N 1
ATOM 2651 C CA . ARG A 1 313 ? 46.190 29.276 -83.923 1.00 84.56 313 ARG A CA 1
ATOM 2652 C C . ARG A 1 313 ? 47.622 29.590 -83.501 1.00 84.56 313 ARG A C 1
ATOM 2654 O O . ARG A 1 313 ? 48.477 28.717 -83.594 1.00 84.56 313 ARG A O 1
ATOM 2661 N N . ALA A 1 314 ? 47.866 30.787 -82.962 1.00 86.50 314 ALA A N 1
ATOM 2662 C CA . ALA A 1 314 ? 49.181 31.152 -82.435 1.00 86.50 314 ALA A CA 1
ATOM 2663 C C . ALA A 1 314 ? 49.619 30.220 -81.291 1.00 86.50 314 ALA A C 1
ATOM 2665 O O . ALA A 1 314 ? 50.764 29.770 -81.257 1.00 86.50 314 ALA A O 1
ATOM 2666 N N . ARG A 1 315 ? 48.705 29.872 -80.370 1.00 86.25 315 ARG A N 1
ATOM 2667 C CA . ARG A 1 315 ? 48.995 28.903 -79.301 1.00 86.25 315 ARG A CA 1
ATOM 2668 C C . ARG A 1 315 ? 49.351 27.531 -79.860 1.00 86.25 315 ARG A C 1
ATOM 2670 O O . ARG A 1 315 ? 50.337 26.956 -79.418 1.00 86.25 315 ARG A O 1
ATOM 2677 N N . GLU A 1 316 ? 48.554 27.006 -80.783 1.00 82.81 316 GLU A N 1
ATOM 2678 C CA . GLU A 1 316 ? 48.764 25.680 -81.374 1.00 82.81 316 GLU A CA 1
ATOM 2679 C C . GLU A 1 316 ? 50.098 25.600 -82.131 1.00 82.81 316 GLU A C 1
ATOM 2681 O O . GLU A 1 316 ? 50.852 24.636 -81.967 1.00 82.81 316 GLU A O 1
ATOM 2686 N N . HIS A 1 317 ? 50.438 26.654 -82.878 1.00 85.50 317 HIS A N 1
ATOM 2687 C CA . HIS A 1 317 ? 51.726 26.787 -83.558 1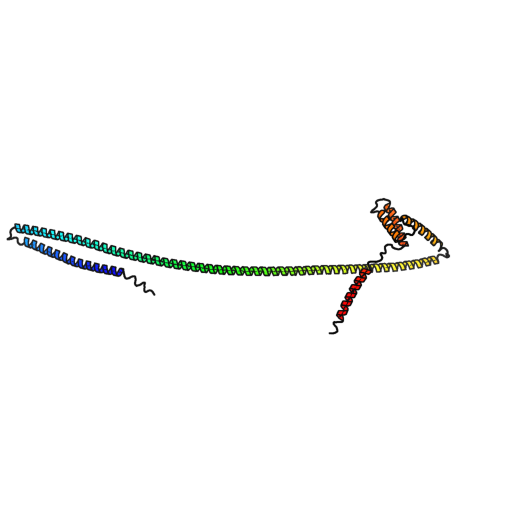.00 85.50 317 HIS A CA 1
ATOM 2688 C C . HIS A 1 317 ? 52.897 26.708 -82.570 1.00 85.50 317 HIS A C 1
ATOM 2690 O O . HIS A 1 317 ? 53.803 25.887 -82.731 1.00 85.50 317 HIS A O 1
ATOM 2696 N N . PHE A 1 318 ? 52.852 27.487 -81.484 1.00 84.12 318 PHE A N 1
ATOM 2697 C CA . PHE A 1 318 ? 53.914 27.466 -80.478 1.00 84.12 318 PHE A CA 1
ATOM 2698 C C . PHE A 1 318 ? 53.918 26.199 -79.602 1.00 84.12 318 PHE A C 1
ATOM 2700 O O . PHE A 1 318 ? 54.994 25.772 -79.188 1.00 84.12 318 PHE A O 1
ATOM 2707 N N . GLU A 1 319 ? 52.771 25.552 -79.360 1.00 80.31 319 GLU A N 1
ATOM 2708 C CA . GLU A 1 319 ? 52.696 24.235 -78.696 1.00 80.31 319 GLU A CA 1
ATOM 2709 C C . GLU A 1 319 ? 53.371 23.146 -79.532 1.00 80.31 319 GLU A C 1
ATOM 2711 O O . GLU A 1 319 ? 54.058 22.281 -78.987 1.00 80.31 319 GLU A O 1
ATOM 2716 N N . THR A 1 320 ? 53.219 23.212 -80.853 1.00 78.81 320 THR A N 1
ATOM 2717 C CA . THR A 1 320 ? 53.890 22.295 -81.781 1.00 78.81 320 THR A CA 1
ATOM 2718 C C . THR A 1 320 ? 55.397 22.566 -81.821 1.00 78.81 320 THR A C 1
ATOM 2720 O O . THR A 1 320 ? 56.190 21.626 -81.824 1.00 78.81 320 THR A O 1
ATOM 2723 N N . LYS A 1 321 ? 55.802 23.844 -81.788 1.00 78.06 321 LYS A N 1
ATOM 2724 C CA . LYS A 1 321 ? 57.209 24.272 -81.871 1.00 78.06 321 LYS A CA 1
ATOM 2725 C C . LYS A 1 321 ? 58.018 24.029 -80.591 1.00 78.06 321 LYS A C 1
ATOM 2727 O O . LYS A 1 321 ? 59.171 23.614 -80.673 1.00 78.06 321 LYS A O 1
ATOM 2732 N N . PHE A 1 322 ? 57.443 24.292 -79.416 1.00 77.94 322 PHE A N 1
ATOM 2733 C CA . PHE A 1 322 ? 58.142 24.220 -78.122 1.00 77.94 322 PHE A CA 1
ATOM 2734 C C . PHE A 1 322 ? 57.706 23.040 -77.239 1.00 77.94 322 PHE A C 1
ATOM 2736 O O . PHE A 1 322 ? 58.284 22.820 -76.173 1.00 77.94 322 PHE A O 1
ATOM 2743 N N . GLY A 1 323 ? 56.715 22.259 -77.675 1.00 67.38 323 GLY A N 1
ATOM 2744 C CA . GLY A 1 323 ? 56.096 21.211 -76.872 1.00 67.38 323 GLY A CA 1
ATOM 2745 C C . GLY A 1 323 ? 55.010 21.750 -75.935 1.00 67.38 323 GLY A C 1
ATOM 2746 O O . GLY A 1 323 ? 54.856 22.949 -75.712 1.00 67.38 323 GLY A O 1
ATOM 2747 N N . ASN A 1 324 ? 54.211 20.838 -75.381 1.00 64.56 324 ASN A N 1
ATOM 2748 C CA . ASN A 1 324 ? 53.005 21.180 -74.631 1.00 64.56 324 ASN A CA 1
ATOM 2749 C C . ASN A 1 324 ? 53.326 21.975 -73.341 1.00 64.56 324 ASN A C 1
ATOM 2751 O O . ASN A 1 324 ? 53.895 21.428 -72.393 1.00 64.56 324 ASN A O 1
ATOM 2755 N N . PHE A 1 325 ? 52.910 23.248 -73.267 1.00 61.62 325 PHE A N 1
ATOM 2756 C CA . PHE A 1 325 ? 53.165 24.146 -72.123 1.00 61.62 325 PHE A CA 1
ATOM 2757 C C . PHE A 1 325 ? 52.585 23.638 -70.787 1.00 61.62 325 PHE A C 1
ATOM 2759 O O . PHE A 1 325 ? 52.966 24.101 -69.711 1.00 61.62 325 PHE A O 1
ATOM 2766 N N . TYR A 1 326 ? 51.656 22.678 -70.838 1.00 55.38 326 TYR A N 1
ATOM 2767 C CA . TYR A 1 326 ? 50.927 22.151 -69.684 1.00 55.38 326 TYR A CA 1
ATOM 2768 C C . TYR A 1 326 ? 51.589 20.954 -68.988 1.00 55.38 326 TYR A C 1
ATOM 2770 O O . TYR A 1 326 ? 50.966 20.349 -68.105 1.00 55.38 326 TYR A O 1
ATOM 2778 N N . VAL A 1 327 ? 52.842 20.609 -69.309 1.00 49.91 327 VAL A N 1
ATOM 2779 C CA . VAL A 1 327 ? 53.589 19.609 -68.527 1.00 49.91 327 VAL A CA 1
ATOM 2780 C C . VAL A 1 327 ? 53.912 20.185 -67.142 1.00 49.91 327 VAL A C 1
ATOM 2782 O O . VAL A 1 327 ? 54.990 20.711 -66.870 1.00 49.91 327 VAL A O 1
ATOM 2785 N N . ARG A 1 328 ? 52.959 20.071 -66.211 1.00 41.12 328 ARG A N 1
ATOM 2786 C CA . ARG A 1 328 ? 53.204 20.223 -64.772 1.00 41.12 328 ARG A CA 1
ATOM 2787 C C . ARG A 1 328 ? 54.343 19.273 -64.387 1.00 41.12 328 ARG A C 1
ATOM 2789 O O . ARG A 1 328 ? 54.128 18.063 -64.364 1.00 41.12 328 ARG A O 1
ATOM 2796 N N . LYS A 1 329 ? 55.513 19.798 -63.989 1.00 40.59 329 LYS A N 1
ATOM 2797 C CA . LYS A 1 329 ? 56.485 19.025 -63.188 1.00 40.59 329 LYS A CA 1
ATOM 2798 C C . LYS A 1 329 ? 55.712 18.365 -62.032 1.00 40.59 329 LYS A C 1
ATOM 2800 O O . LYS A 1 329 ? 55.075 19.093 -61.260 1.00 40.59 329 LYS A O 1
ATOM 2805 N N . PRO A 1 330 ? 55.690 17.026 -61.904 1.00 38.03 330 PRO A N 1
ATOM 2806 C CA . PRO A 1 330 ? 54.789 16.352 -60.979 1.00 38.03 330 PRO A CA 1
ATOM 2807 C C . PRO A 1 330 ? 55.288 16.493 -59.537 1.00 38.03 330 PRO A C 1
ATOM 2809 O O . PRO A 1 330 ? 55.885 15.588 -58.971 1.00 38.03 330 PRO A O 1
ATOM 2812 N N . LYS A 1 331 ? 54.965 17.615 -58.888 1.00 44.28 331 LYS A N 1
ATOM 2813 C CA . LYS A 1 331 ? 55.264 17.863 -57.464 1.00 44.28 331 LYS A CA 1
ATOM 2814 C C . LYS A 1 331 ? 54.394 17.029 -56.497 1.00 44.28 331 LYS A C 1
ATOM 2816 O O . LYS A 1 331 ? 54.487 17.192 -55.289 1.00 44.28 331 LYS A O 1
ATOM 2821 N N . LEU A 1 332 ? 53.529 16.150 -57.018 1.00 42.25 332 LEU A N 1
ATOM 2822 C CA . LEU A 1 332 ? 52.521 15.387 -56.265 1.00 42.25 332 LEU A CA 1
ATOM 2823 C C . LEU A 1 332 ? 52.671 13.859 -56.351 1.00 42.25 332 LEU A C 1
ATOM 2825 O O . LEU A 1 332 ? 52.018 13.167 -55.571 1.00 42.25 332 LEU A O 1
ATOM 2829 N N . LEU A 1 333 ? 53.519 13.326 -57.243 1.00 41.69 333 LEU A N 1
ATOM 2830 C CA . LEU A 1 333 ? 53.747 11.876 -57.312 1.00 41.69 333 LEU A CA 1
ATOM 2831 C C . LEU A 1 333 ? 54.793 11.407 -56.289 1.00 41.69 333 LEU A C 1
ATOM 2833 O O . LEU A 1 333 ? 54.600 10.361 -55.686 1.00 41.69 333 LEU A O 1
ATOM 2837 N N . GLU A 1 334 ? 55.833 12.200 -56.013 1.00 44.12 334 GLU A N 1
ATOM 2838 C CA . GLU A 1 334 ? 56.910 11.814 -55.081 1.00 44.12 334 GLU A CA 1
ATOM 2839 C C . GLU A 1 334 ? 56.494 11.822 -53.598 1.00 44.12 334 GLU A C 1
ATOM 2841 O O . GLU A 1 334 ? 57.035 11.063 -52.798 1.00 44.12 334 GLU A O 1
ATOM 2846 N N . LEU A 1 335 ? 55.515 12.651 -53.215 1.00 43.19 335 LEU A N 1
ATOM 2847 C CA . LEU A 1 335 ? 55.063 12.779 -51.820 1.00 43.19 335 LEU A CA 1
ATOM 2848 C C . LEU A 1 335 ? 54.071 11.686 -51.398 1.00 43.19 335 LEU A C 1
ATOM 2850 O O . LEU A 1 335 ? 54.019 11.338 -50.221 1.00 43.19 335 LEU A O 1
ATOM 2854 N N . LYS A 1 336 ? 53.300 11.121 -52.337 1.00 44.38 336 LYS A N 1
ATOM 2855 C CA . LYS A 1 336 ? 52.383 10.006 -52.043 1.00 44.38 336 LYS A CA 1
ATOM 2856 C C . LYS A 1 336 ? 53.071 8.648 -52.129 1.00 44.38 336 LYS A C 1
ATOM 2858 O O . LYS A 1 336 ? 52.766 7.779 -51.321 1.00 44.38 336 LYS A O 1
ATOM 2863 N N . THR A 1 337 ? 54.020 8.466 -53.047 1.00 43.62 337 THR A N 1
ATOM 2864 C CA . THR A 1 337 ? 54.761 7.202 -53.152 1.00 43.62 337 THR A CA 1
ATOM 2865 C C . THR A 1 337 ? 55.721 6.997 -51.985 1.00 43.62 337 THR A C 1
ATOM 2867 O O . THR A 1 337 ? 55.782 5.880 -51.487 1.00 43.62 337 THR A O 1
ATOM 2870 N N . LYS A 1 338 ? 56.384 8.049 -51.474 1.00 48.28 338 LYS A N 1
ATOM 2871 C CA . LYS A 1 338 ? 57.221 7.949 -50.260 1.00 48.28 338 LYS A CA 1
ATOM 2872 C C . LYS A 1 338 ? 56.424 7.528 -49.024 1.00 48.28 338 LYS A C 1
ATOM 2874 O O . LYS A 1 338 ? 56.825 6.595 -48.346 1.00 48.28 338 LYS A O 1
ATOM 2879 N N . ASN A 1 339 ? 55.259 8.137 -48.806 1.00 51.00 339 ASN A N 1
ATOM 2880 C CA . ASN A 1 339 ? 54.423 7.856 -47.636 1.00 51.00 339 ASN A CA 1
ATOM 2881 C C . ASN A 1 339 ? 53.798 6.445 -47.697 1.00 51.00 339 ASN A C 1
ATOM 2883 O O . ASN A 1 339 ? 53.735 5.734 -46.702 1.00 51.00 339 ASN A O 1
ATOM 2887 N N . CYS A 1 340 ? 53.400 5.983 -48.889 1.00 47.00 340 CYS A N 1
ATOM 2888 C CA . CYS A 1 340 ? 52.921 4.610 -49.061 1.00 47.00 340 CYS A CA 1
ATOM 2889 C C . CYS A 1 340 ? 54.044 3.561 -48.940 1.00 47.00 340 CYS A C 1
ATOM 2891 O O . CYS A 1 340 ? 53.784 2.486 -48.414 1.00 47.00 340 CYS A O 1
ATOM 2893 N N . LEU A 1 341 ? 55.277 3.845 -49.382 1.00 52.31 341 LEU A N 1
ATOM 2894 C CA . LEU A 1 341 ? 56.417 2.924 -49.228 1.00 52.31 341 LEU A CA 1
ATOM 2895 C C . LEU A 1 341 ? 56.958 2.867 -47.792 1.00 52.31 341 LEU A C 1
ATOM 2897 O O . LEU A 1 341 ? 57.372 1.794 -47.364 1.00 52.31 341 LEU A O 1
ATOM 2901 N N . GLU A 1 342 ? 56.936 3.973 -47.044 1.00 56.31 342 GLU A N 1
ATOM 2902 C CA . GLU A 1 342 ? 57.267 3.988 -45.608 1.00 56.31 342 GLU A CA 1
ATOM 2903 C C . GLU A 1 342 ? 56.238 3.184 -44.797 1.00 56.31 342 GLU A C 1
ATOM 2905 O O . GLU A 1 342 ? 56.628 2.321 -44.016 1.00 56.31 342 GLU A O 1
ATOM 2910 N N . LEU A 1 343 ? 54.939 3.335 -45.089 1.00 51.34 343 LEU A N 1
ATOM 2911 C CA . LEU A 1 343 ? 53.872 2.545 -44.456 1.00 51.34 343 LEU A CA 1
ATOM 2912 C C . LEU A 1 343 ? 53.932 1.044 -44.785 1.00 51.34 343 LEU A C 1
ATOM 2914 O O . LEU A 1 343 ? 53.483 0.228 -43.984 1.00 51.34 343 LEU A O 1
ATOM 2918 N N . TYR A 1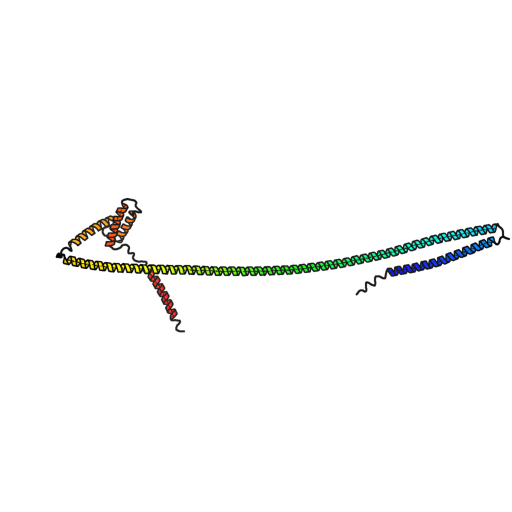 344 ? 54.452 0.651 -45.950 1.00 50.88 344 TYR A N 1
ATOM 2919 C CA . TYR A 1 344 ? 54.658 -0.767 -46.272 1.00 50.88 344 TYR A CA 1
ATOM 2920 C C . TYR A 1 344 ? 55.906 -1.340 -45.583 1.00 50.88 344 TYR A C 1
ATOM 2922 O O . TYR A 1 344 ? 55.846 -2.459 -45.081 1.00 50.88 344 TYR A O 1
ATOM 2930 N N . LYS A 1 345 ? 56.996 -0.567 -45.479 1.00 53.59 345 LYS A N 1
ATOM 2931 C CA . LYS A 1 345 ? 58.232 -0.997 -44.801 1.00 53.59 345 LYS A CA 1
ATOM 2932 C C . LYS A 1 345 ? 58.076 -1.111 -43.282 1.00 53.59 345 LYS A C 1
ATOM 2934 O O . LYS A 1 345 ? 58.552 -2.087 -42.716 1.00 53.59 345 LYS A O 1
ATOM 2939 N N . GLU A 1 346 ? 57.334 -0.203 -42.643 1.00 51.44 346 GLU A N 1
ATOM 2940 C CA . GLU A 1 346 ? 57.015 -0.301 -41.206 1.00 51.44 346 GLU A CA 1
ATOM 2941 C C . GLU A 1 346 ? 56.131 -1.521 -40.879 1.00 51.44 346 GLU A C 1
ATOM 2943 O O . GLU A 1 346 ? 56.251 -2.103 -39.804 1.00 51.44 346 GLU A O 1
ATOM 2948 N N . ASN A 1 347 ? 55.269 -1.957 -41.809 1.00 46.94 347 ASN A N 1
ATOM 2949 C CA . ASN A 1 347 ? 54.423 -3.145 -41.630 1.00 46.94 347 ASN A CA 1
ATOM 2950 C C . ASN A 1 347 ? 55.140 -4.473 -41.961 1.00 46.94 347 ASN A C 1
ATOM 2952 O O . ASN A 1 347 ? 54.763 -5.518 -41.420 1.00 46.94 347 ASN A O 1
ATOM 2956 N N . GLU A 1 348 ? 56.172 -4.450 -42.814 1.00 47.31 348 GLU A N 1
ATOM 2957 C CA . GLU A 1 348 ? 57.053 -5.602 -43.058 1.00 47.31 348 GLU A CA 1
ATOM 2958 C C . GLU A 1 348 ? 58.028 -5.833 -41.890 1.00 47.31 348 GLU A C 1
ATOM 2960 O O . GLU A 1 348 ? 58.172 -6.976 -41.455 1.00 47.31 348 GLU A O 1
ATOM 2965 N N . GLU A 1 349 ? 58.606 -4.778 -41.298 1.00 48.53 349 GLU A N 1
ATOM 2966 C CA . GLU A 1 349 ? 59.449 -4.893 -40.090 1.00 48.53 349 GLU A CA 1
ATOM 2967 C C . GLU A 1 349 ? 58.658 -5.444 -38.887 1.00 48.53 349 GLU A C 1
ATOM 2969 O O . GLU A 1 349 ? 59.136 -6.327 -38.177 1.00 48.53 349 GLU A O 1
ATOM 2974 N N . TYR A 1 350 ? 57.393 -5.036 -38.717 1.00 43.75 350 TYR A N 1
ATOM 2975 C CA . TYR A 1 350 ? 56.541 -5.525 -37.622 1.00 43.75 350 TYR A CA 1
ATOM 2976 C C . TYR A 1 350 ? 56.050 -6.976 -37.793 1.00 43.75 350 TYR A C 1
ATOM 2978 O O . TYR A 1 350 ? 55.611 -7.599 -36.822 1.00 43.75 350 TYR A O 1
ATOM 2986 N N . SER A 1 351 ? 56.099 -7.523 -39.013 1.00 45.97 351 SER A N 1
ATOM 2987 C CA . SER A 1 351 ? 55.671 -8.901 -39.299 1.00 45.97 351 SER A CA 1
ATOM 2988 C C . SER A 1 351 ? 56.822 -9.909 -39.226 1.00 45.97 351 SER A C 1
ATOM 2990 O O . SER A 1 351 ? 56.579 -11.073 -38.911 1.00 45.97 351 SER A O 1
ATOM 2992 N N . ILE A 1 352 ? 58.068 -9.486 -39.466 1.00 45.78 352 ILE A N 1
ATOM 2993 C CA . ILE A 1 352 ? 59.240 -10.378 -39.448 1.00 45.78 352 ILE A CA 1
ATOM 2994 C C . ILE A 1 352 ? 59.737 -10.628 -38.009 1.00 45.78 352 ILE A C 1
ATOM 2996 O O . ILE A 1 352 ? 60.049 -11.771 -37.677 1.00 45.78 352 ILE A O 1
ATOM 3000 N N . ASP A 1 353 ? 59.686 -9.633 -37.115 1.00 48.00 353 ASP A N 1
ATOM 3001 C CA . ASP A 1 353 ? 60.108 -9.784 -35.704 1.00 48.00 353 ASP A CA 1
ATOM 3002 C C . ASP A 1 353 ? 59.144 -10.615 -34.837 1.00 48.00 353 ASP A C 1
ATOM 3004 O O . ASP A 1 353 ? 59.507 -11.099 -33.758 1.00 48.00 353 ASP A O 1
ATOM 3008 N N . LYS A 1 354 ? 57.907 -10.818 -35.305 1.00 47.69 354 LYS A N 1
ATOM 3009 C CA . LYS A 1 354 ? 56.903 -11.635 -34.609 1.00 47.69 354 LYS A CA 1
ATOM 3010 C C . LYS A 1 354 ? 56.903 -13.103 -35.044 1.00 47.69 354 LYS A C 1
ATOM 3012 O O . LYS A 1 354 ? 56.408 -13.944 -34.307 1.00 47.69 354 LYS A O 1
ATOM 3017 N N . LEU A 1 355 ? 57.491 -13.416 -36.200 1.00 43.34 355 LEU A N 1
ATOM 3018 C CA . LEU A 1 355 ? 57.608 -14.784 -36.717 1.00 43.34 355 LEU A CA 1
ATOM 3019 C C . LEU A 1 355 ? 58.924 -15.476 -36.319 1.00 43.34 355 LEU A C 1
ATOM 3021 O O . LEU A 1 355 ? 58.991 -16.699 -36.365 1.00 43.34 355 LEU A O 1
ATOM 3025 N N . THR A 1 356 ? 59.954 -14.734 -35.902 1.00 46.34 356 THR A N 1
ATOM 3026 C CA . THR A 1 356 ? 61.255 -15.294 -35.478 1.00 46.34 356 THR A CA 1
ATOM 3027 C C . THR A 1 356 ? 61.366 -15.544 -33.969 1.00 46.34 356 THR A C 1
ATOM 3029 O O . THR A 1 356 ? 62.187 -16.360 -33.551 1.00 46.34 356 THR A O 1
ATOM 3032 N N . ASN A 1 357 ? 60.518 -14.909 -33.150 1.00 49.19 357 ASN A N 1
ATOM 3033 C CA . ASN A 1 357 ? 60.492 -15.089 -31.691 1.00 49.19 357 ASN A CA 1
ATOM 3034 C C . ASN A 1 357 ? 59.510 -16.172 -31.197 1.00 49.19 357 ASN A C 1
ATOM 3036 O O . ASN A 1 357 ? 59.567 -16.537 -30.030 1.00 49.19 357 ASN A O 1
ATOM 3040 N N . GLU A 1 358 ? 58.650 -16.727 -32.058 1.00 49.34 358 GLU A N 1
ATOM 3041 C CA . GLU A 1 358 ? 57.719 -17.820 -31.703 1.00 49.34 358 GLU A CA 1
ATOM 3042 C C . GLU A 1 358 ? 58.237 -19.222 -32.099 1.00 49.34 358 GLU A C 1
ATOM 3044 O O . GLU A 1 358 ? 57.517 -20.208 -31.972 1.00 49.34 358 GLU A O 1
ATOM 3049 N N . THR A 1 359 ? 59.490 -19.345 -32.559 1.00 48.38 359 THR A N 1
ATOM 3050 C CA . THR A 1 359 ? 60.090 -20.634 -32.969 1.00 48.38 359 THR A CA 1
ATOM 3051 C C . THR A 1 359 ? 61.291 -21.090 -32.123 1.00 48.38 359 THR A C 1
ATOM 3053 O O . THR A 1 359 ? 61.962 -22.036 -32.521 1.00 48.38 359 THR A O 1
ATOM 3056 N N . ASN A 1 360 ? 61.581 -20.448 -30.981 1.00 50.16 360 ASN A N 1
ATOM 3057 C CA . ASN A 1 360 ? 62.697 -20.803 -30.079 1.00 50.16 360 ASN A CA 1
ATOM 3058 C C . ASN A 1 360 ? 62.319 -20.854 -28.575 1.00 50.16 360 ASN A C 1
ATOM 3060 O O . ASN A 1 360 ? 63.175 -20.641 -27.717 1.00 50.16 360 ASN A O 1
ATOM 3064 N N . GLU A 1 361 ? 61.070 -21.193 -28.254 1.00 39.19 361 GLU A N 1
ATOM 3065 C CA . GLU A 1 361 ? 60.634 -21.758 -26.960 1.00 39.19 361 GLU A CA 1
ATOM 3066 C C . GLU A 1 361 ? 59.840 -23.040 -27.232 1.00 39.19 361 GLU A C 1
ATOM 3068 O O . GLU A 1 361 ? 59.937 -23.979 -26.406 1.00 39.19 361 GLU A O 1
#

Radius of gyration: 87.78 Å; chains: 1; bounding box: 167×64×217 Å

Organism: Mycoplasma capricolum subsp. capricolum (strain California kid / ATCC 27343 / NCTC 10154) (NCBI:txid340047)

Sequence (361 aa):
MDKTADYVNQIPYSKIIETSQQAKERIKKHKKTNRIFNFIFLVSTLVYVSMILLSIYKFSKINFVNNITIATLSYVLVALLCSFYFIYYQKMIQIKKNFIQFYSNKQAKAELKFEKHQSKLKTQAVKKQTQELINQTRLEKEQLQSEKNKVEQQISFAKRKDRLAERQQSRFLKEQDRQQRNEINQSKKLFKLQANQDWNLEAYKKNLEYQRKRLQIDWENEEFIKQVQQAREEFMKKILDEQDISENNQDFNQDLLLELNEANDKEFYELLQVQPGAEPEEIHKAYLKLAKQFHPDLNKSPDASNRMIELNRAREHFETKFGNFYVRKPKLLELKTKNCLELYKENEEYSIDKLTNETNE

InterPro domains:
  IPR001623 DnaJ domain [PF00226] (267-316)
  IPR001623 DnaJ domain [PR00625] (269-287)
  IPR001623 DnaJ domain [PR00625] (287-302)
  IPR001623 DnaJ domain [PS50076] (267-323)
  IPR001623 DnaJ domain [SM00271] (266-323)
  IPR001623 DnaJ domain [cd06257] (267-316)
  IPR036869 Chaperone J-domain superfamily [G3DSA:1.10.287.110] (226-322)
  IPR036869 Chaperone J-domain superfamily [SSF46565] (234-319)
  IPR052763 DnaJ Homolog Subfamily C Member 4 [PTHR44825] (252-314)

Foldseek 3Di:
DPPVVPPPPDPPVVVLVVVVVVVVVVVVVVVVVVVVVVVVVVVVVVVLVVVVVVLVVVPDDDDPVVSVVVVVVSVVVVVVVVVVVVVVVVVVVVVVVVVVVVSVVVVVVSVVVVVVVVVVVVVVVVVVVVVVVVVVVVVVVVVVVVVVVVVVVVVVVVVVVVVVVVVVVVVVVVVVVVVVVVVVVVVVVVVVVVVVVVVVVVVVVVVVVVVVVVVVVVVVVVVVVVVVVVVVVVVVVVVVVVDPDDPDDPPVVVVVVVVVLVVVQVVLCVLLVHDRPDDPVSSVVSLVVLCCVLPVVNDVDPCSVVSNVSSVVSVVSVCVVPNHPPPDPCPPPVVVVVVVVVVVVVVVVVVVVVVVVVPPD

Secondary structure (DSSP, 8-state):
---SSSSSSSHHHHHHHHHHHHHHHHHHHHHHHHHHHHHHHHHHHHHHHHHHHHHHH-TTSS-HHHHHHHHHHHHHHHHHHHHHHHHHHHHHHHHHHHHHHHHHHHHHHHHHHHHHHHHHHHHHHHHHHHHHHHHHHHHHHHHHHHHHHHHHHHHHHHHHHHHHHHHHHHHHHHHHHHHHHHHHHHHHHHHHHHHHHHHHHHHHHHHHHHHHHHHHHHHHHHHHHHHHHHHHHHHHHHHHHH----S--SSHHHHHHHHHHHHHHHHHHHHTT--TT--HHHHHHHHHHHHHHH-TTT---HHHHHHHHHHHHHHHHHHHHH--TT----TTHHHHHHHHHHHHHHHHHHHHHHHSSSS--

pLDDT: mean 75.68, std 16.96, range [38.03, 97.69]